Protein AF-A0A067LRY9-F1 (afdb_monomer_lite)

Secondary structure (DSSP, 8-state):
-----------PPPP-PPP--TT--SS-EEEEEEEEEEGGGTEEEEEEEEEETT-PPEEEEEEEEE--B--GGG-SSEEEEEEESSPPPTT--GGGG-SB--TT---TTBPP-TT-GGGS-TTBHHHHH--EE-BSSS-EEEEEEEESS-BS-STTTB-TT-EEEEE-TT--EEEEEEEE-GGGTSB-TTS-B--PPPSS-----SSPPPPPS--B-TTSSSSPPPHHHHHTSS---S-SS--TTTTT-EEEEEEEEEEEETTEEEEEEEEEEEESSS-------

Radius of gyration: 21.14 Å; chains: 1; bounding box: 51×42×83 Å

Sequence (285 aa):
MIFAALLALALAAPALAVPAVRGMPATGKLSAHAHVTGPKFNIDATFDIVGSYDGNPTQVTVKVNSGLTLDPNLGTGEYLYHIHTNPLDPSGNCTLAFAHLDPYNVTESITCDPNFKQYCQEGDFSGKWGKLKGTQSGAIDQFSFSDPFVRFFPQDASLLGRSIVIHSANKTRIACGNITSILDGTMSFSGQPTNKPSSFVTDFPSAAPAQPAILISPFNGTDLPSQTFLDALPYPISFPAIPLDKALNIEFFQHTHDVKVNNVQTTVTQPDAKAAYGYGPTFNW

Organism: Botryobasidium botryosum (strain FD-172 SS1) (NCBI:txid930990)

pLDDT: mean 74.97, std 22.03, range [26.95, 98.81]

Structure (mmCIF, N/CA/C/O backbone):
data_AF-A0A067LRY9-F1
#
_entry.id   AF-A0A067LRY9-F1
#
loop_
_atom_site.group_PDB
_atom_site.id
_atom_site.type_symbol
_atom_site.label_atom_id
_atom_site.label_alt_id
_atom_site.label_comp_id
_atom_site.label_asym_id
_atom_site.label_entity_id
_atom_site.label_seq_id
_atom_site.pdbx_PDB_ins_code
_atom_site.Cartn_x
_atom_site.Cartn_y
_atom_site.Cartn_z
_atom_site.occupancy
_atom_site.B_iso_or_equiv
_atom_site.auth_seq_id
_atom_site.auth_comp_id
_atom_site.auth_asym_id
_atom_site.auth_atom_id
_atom_site.pdbx_PDB_model_num
ATOM 1 N N . MET A 1 1 ? -27.688 -18.543 61.253 1.00 41.91 1 MET A N 1
ATOM 2 C CA . MET A 1 1 ? -27.883 -18.668 59.793 1.00 41.91 1 MET A CA 1
ATOM 3 C C . MET A 1 1 ? -26.657 -18.066 59.131 1.00 41.91 1 MET A C 1
ATOM 5 O O . MET A 1 1 ? -26.432 -16.876 59.282 1.00 41.91 1 MET A O 1
ATOM 9 N N . ILE A 1 2 ? -25.789 -18.908 58.571 1.00 36.78 2 ILE A N 1
ATOM 10 C CA . ILE A 1 2 ? -24.463 -18.523 58.066 1.00 36.78 2 ILE A CA 1
ATOM 11 C C . ILE A 1 2 ? -24.621 -18.114 56.597 1.00 36.78 2 ILE A C 1
ATOM 13 O O . ILE A 1 2 ? -25.096 -18.912 55.794 1.00 36.78 2 ILE A O 1
ATOM 17 N N . PHE A 1 3 ? -24.260 -16.873 56.260 1.00 38.44 3 PHE A N 1
ATOM 18 C CA . PHE A 1 3 ? -24.186 -16.393 54.879 1.00 38.44 3 PHE A CA 1
ATOM 19 C C . PHE A 1 3 ? -22.957 -17.010 54.198 1.00 38.44 3 PHE A C 1
ATOM 21 O O . PHE A 1 3 ? -21.826 -16.738 54.594 1.00 38.44 3 PHE A O 1
ATOM 28 N N . ALA A 1 4 ? -23.177 -17.847 53.184 1.00 41.38 4 ALA A N 1
ATOM 29 C CA . ALA A 1 4 ? -22.122 -18.338 52.306 1.00 41.38 4 ALA A CA 1
ATOM 30 C C . ALA A 1 4 ? -21.844 -17.287 51.221 1.00 41.38 4 ALA A C 1
ATOM 32 O O . ALA A 1 4 ? -22.709 -16.994 50.396 1.00 41.38 4 ALA A O 1
ATOM 33 N N . ALA A 1 5 ? -20.646 -16.703 51.234 1.00 42.28 5 ALA A N 1
ATOM 34 C CA . ALA A 1 5 ? -20.171 -15.834 50.167 1.00 42.28 5 ALA A CA 1
ATOM 35 C C . ALA A 1 5 ? -19.738 -16.697 48.970 1.00 42.28 5 ALA A C 1
ATOM 37 O O . ALA A 1 5 ? -18.799 -17.485 49.080 1.00 42.28 5 ALA A O 1
ATOM 38 N N . LEU A 1 6 ? -20.429 -16.563 47.833 1.00 39.69 6 LEU A N 1
ATOM 39 C CA . LEU A 1 6 ? -19.969 -17.124 46.563 1.00 39.69 6 LEU A CA 1
ATOM 40 C C . LEU A 1 6 ? -18.764 -16.316 46.071 1.00 39.69 6 LEU A C 1
ATOM 42 O O . LEU A 1 6 ? -18.897 -15.164 45.660 1.00 39.69 6 LEU A O 1
ATOM 46 N N . LEU A 1 7 ? -17.589 -16.938 46.100 1.00 39.66 7 LEU A N 1
ATOM 47 C CA . LEU A 1 7 ? -16.381 -16.424 45.471 1.00 39.66 7 LEU A CA 1
ATOM 48 C C . LEU A 1 7 ? -16.433 -16.772 43.974 1.00 39.66 7 LEU A C 1
ATOM 50 O O . LEU A 1 7 ? -16.208 -17.919 43.589 1.00 39.66 7 LEU A O 1
ATOM 54 N N . ALA A 1 8 ? -16.777 -15.799 43.130 1.00 41.50 8 ALA A N 1
ATOM 55 C CA . ALA A 1 8 ? -16.695 -15.946 41.680 1.00 41.50 8 ALA A CA 1
ATOM 56 C C . ALA A 1 8 ? -15.218 -15.971 41.256 1.00 41.50 8 ALA A C 1
ATOM 58 O O . ALA A 1 8 ? -14.522 -14.958 41.309 1.00 41.50 8 ALA A O 1
ATOM 59 N N . LEU A 1 9 ? -14.734 -17.149 40.861 1.00 39.72 9 LEU A N 1
ATOM 60 C CA . LEU A 1 9 ? -13.400 -17.330 40.302 1.00 39.72 9 LEU A CA 1
ATOM 61 C C . LEU A 1 9 ? -13.411 -16.804 38.857 1.00 39.72 9 LEU A C 1
ATOM 63 O O . LEU A 1 9 ? -13.906 -17.471 37.949 1.00 39.72 9 LEU A O 1
ATOM 67 N N . ALA A 1 10 ? -12.908 -15.588 38.644 1.00 42.06 10 ALA A N 1
ATOM 68 C CA . ALA A 1 10 ? -12.676 -15.064 37.304 1.00 42.06 10 ALA A CA 1
ATOM 69 C C . ALA A 1 10 ? -11.532 -15.861 36.657 1.00 42.06 10 ALA A C 1
ATOM 71 O O . ALA A 1 10 ? -10.366 -15.706 37.020 1.00 42.06 10 ALA A O 1
ATOM 72 N N . LEU A 1 11 ? -11.869 -16.751 35.722 1.00 39.09 11 LEU A N 1
ATOM 73 C CA . LEU A 1 11 ? -10.892 -17.408 34.859 1.00 39.09 11 LEU A CA 1
ATOM 74 C C . LEU A 1 11 ? -10.302 -16.343 33.930 1.00 39.09 11 LEU A C 1
ATOM 76 O O . LEU A 1 11 ? -10.955 -15.906 32.985 1.00 39.09 11 LEU A O 1
ATOM 80 N N . ALA A 1 12 ? -9.080 -15.902 34.222 1.00 40.25 12 ALA A N 1
ATOM 81 C CA . ALA A 1 12 ? -8.309 -15.083 33.301 1.00 40.25 12 ALA A CA 1
ATOM 82 C C . ALA A 1 12 ? -8.103 -15.883 32.007 1.00 40.25 12 ALA A C 1
ATOM 84 O O . ALA A 1 12 ? -7.479 -16.947 32.021 1.00 40.25 12 ALA A O 1
ATOM 85 N N . ALA A 1 13 ? -8.654 -15.392 30.896 1.00 42.62 13 ALA A N 1
ATOM 86 C CA . ALA A 1 13 ? -8.327 -15.924 29.582 1.00 42.62 13 ALA A CA 1
ATOM 87 C C . ALA A 1 13 ? -6.807 -15.789 29.372 1.00 42.62 13 ALA A C 1
ATOM 89 O O . ALA A 1 13 ? -6.241 -14.749 29.729 1.00 42.62 13 ALA A O 1
ATOM 90 N N . PRO A 1 14 ? -6.121 -16.811 28.832 1.00 36.19 14 PRO A N 1
ATOM 91 C CA . PRO A 1 14 ? -4.704 -16.690 28.545 1.00 36.19 14 PRO A CA 1
ATOM 92 C C . PRO A 1 14 ? -4.527 -15.561 27.530 1.00 36.19 14 PRO A C 1
ATOM 94 O O . PRO A 1 14 ? -5.118 -15.592 26.451 1.00 36.19 14 PRO A O 1
ATOM 97 N N . ALA A 1 15 ? -3.731 -14.551 27.884 1.00 42.31 15 ALA A N 1
ATOM 98 C CA . ALA A 1 15 ? -3.268 -13.569 26.919 1.00 42.31 15 ALA A CA 1
ATOM 99 C C . ALA A 1 15 ? -2.592 -14.342 25.781 1.00 42.31 15 ALA A C 1
ATOM 101 O O . ALA A 1 15 ? -1.637 -15.084 26.025 1.00 42.31 15 ALA A O 1
ATOM 102 N N . LEU A 1 16 ? -3.117 -14.224 24.559 1.00 35.19 16 LEU A N 1
ATOM 103 C CA . LEU A 1 16 ? -2.449 -14.744 23.373 1.00 35.19 16 LEU A CA 1
ATOM 104 C C . LEU A 1 16 ? -1.062 -14.101 23.343 1.00 35.19 16 LEU A C 1
ATOM 106 O O . LEU A 1 16 ? -0.937 -12.891 23.157 1.00 35.19 16 LEU A O 1
ATOM 110 N N . ALA A 1 17 ? -0.026 -14.895 23.614 1.00 35.66 17 ALA A N 1
ATOM 111 C CA . ALA A 1 17 ? 1.343 -14.428 23.526 1.00 35.66 17 ALA A CA 1
ATOM 112 C C . ALA A 1 17 ? 1.557 -13.927 22.095 1.00 35.66 17 ALA A C 1
ATOM 114 O O . ALA A 1 17 ? 1.410 -14.699 21.146 1.00 35.66 17 ALA A O 1
ATOM 115 N N . VAL A 1 18 ? 1.880 -12.638 21.941 1.00 41.41 18 VAL A N 1
ATOM 116 C CA . VAL A 1 18 ? 2.391 -12.112 20.673 1.00 41.41 18 VAL A CA 1
ATOM 117 C C . VAL A 1 18 ? 3.549 -13.034 20.285 1.00 41.41 18 VAL A C 1
ATOM 119 O O . VAL A 1 18 ? 4.466 -13.192 21.101 1.00 41.41 18 VAL A O 1
ATOM 122 N N . PRO A 1 19 ? 3.507 -13.704 19.117 1.00 39.16 19 PRO A N 1
ATOM 123 C CA . PRO A 1 19 ? 4.599 -14.564 18.694 1.00 39.16 19 PRO A CA 1
ATOM 124 C C . PRO A 1 19 ? 5.887 -13.761 18.807 1.00 39.16 19 PRO A C 1
ATOM 126 O O . PRO A 1 19 ? 5.929 -12.613 18.362 1.00 39.16 19 PRO A O 1
ATOM 129 N N . ALA A 1 20 ? 6.909 -14.326 19.447 1.00 40.34 20 ALA A N 1
ATOM 130 C CA . ALA A 1 20 ? 8.197 -13.667 19.583 1.00 40.34 20 ALA A CA 1
ATOM 131 C C . ALA A 1 20 ? 8.789 -13.455 18.181 1.00 40.34 20 ALA A C 1
ATOM 133 O O . ALA A 1 20 ? 9.489 -14.314 17.646 1.00 40.34 20 ALA A O 1
ATOM 134 N N . VAL A 1 21 ? 8.473 -12.315 17.566 1.00 48.75 21 VAL A N 1
ATOM 135 C CA . VAL A 1 21 ? 9.090 -11.860 16.329 1.00 48.75 21 VAL A CA 1
ATOM 136 C C . VAL A 1 21 ? 10.563 -11.667 16.648 1.00 48.75 21 VAL A C 1
ATOM 138 O O . VAL A 1 21 ? 10.958 -10.829 17.465 1.00 48.75 21 VAL A O 1
ATOM 141 N N . ARG A 1 22 ? 11.387 -12.528 16.061 1.00 46.19 22 ARG A N 1
ATOM 142 C CA . ARG A 1 22 ? 12.824 -12.570 16.301 1.00 46.19 22 ARG A CA 1
ATOM 143 C C . ARG A 1 22 ? 13.421 -11.214 15.916 1.00 46.19 22 ARG A C 1
ATOM 145 O O . ARG A 1 22 ? 13.436 -10.865 14.744 1.00 46.19 22 ARG A O 1
ATOM 152 N N . GLY A 1 23 ? 13.926 -10.468 16.898 1.00 46.25 23 GLY A N 1
ATOM 153 C CA . GLY A 1 23 ? 14.604 -9.191 16.658 1.00 46.25 23 GLY A CA 1
ATOM 154 C C . GLY A 1 23 ? 13.720 -7.942 16.689 1.00 46.25 23 GLY A C 1
ATOM 155 O O . GLY A 1 23 ? 14.148 -6.931 16.140 1.00 46.25 23 GLY A O 1
ATOM 156 N N . MET A 1 24 ? 12.542 -7.966 17.333 1.00 48.72 24 MET A N 1
ATOM 157 C CA . MET A 1 24 ? 11.850 -6.710 17.662 1.00 48.72 24 MET A CA 1
ATOM 158 C C . MET A 1 24 ? 12.784 -5.807 18.485 1.00 48.72 24 MET A C 1
ATOM 160 O O . MET A 1 24 ? 13.218 -6.218 19.567 1.00 48.72 24 MET A O 1
ATOM 164 N N . PRO A 1 25 ? 13.118 -4.595 18.019 1.00 51.25 25 PRO A N 1
ATOM 165 C CA . PRO A 1 25 ? 13.801 -3.641 18.873 1.00 51.25 25 PRO A CA 1
ATOM 166 C C . PRO A 1 25 ? 12.858 -3.257 20.025 1.00 51.25 25 PRO A C 1
ATOM 168 O O . PRO A 1 25 ? 11.686 -2.961 19.806 1.00 51.25 25 PRO A O 1
ATOM 171 N N . ALA A 1 26 ? 13.364 -3.288 21.264 1.00 46.59 26 ALA A N 1
ATOM 172 C CA . ALA A 1 26 ? 12.586 -3.018 22.484 1.00 46.59 26 ALA A CA 1
ATOM 173 C C . ALA A 1 26 ? 11.945 -1.614 22.503 1.00 46.59 26 ALA A C 1
ATOM 175 O O . ALA A 1 26 ? 10.990 -1.365 23.232 1.00 46.59 26 ALA A O 1
ATOM 176 N N . THR A 1 27 ? 12.480 -0.715 21.681 1.00 52.12 27 THR A N 1
ATOM 177 C CA . THR A 1 27 ? 11.966 0.599 21.308 1.00 52.12 27 THR A CA 1
ATOM 178 C C . THR A 1 27 ? 12.407 0.846 19.865 1.00 52.12 27 THR A C 1
ATOM 180 O O . THR A 1 27 ? 13.541 0.522 19.506 1.00 52.12 27 THR A O 1
ATOM 183 N N . GLY A 1 28 ? 11.549 1.379 18.992 1.00 61.34 28 GLY A N 1
ATOM 184 C CA . GLY A 1 28 ? 11.977 1.632 17.615 1.00 61.34 28 GLY A CA 1
ATOM 185 C C . GLY A 1 28 ? 10.871 1.876 16.602 1.00 61.34 28 GLY A C 1
ATOM 186 O O . GLY A 1 28 ? 9.689 1.935 16.924 1.00 61.34 28 GLY A O 1
ATOM 187 N N . LYS A 1 29 ? 11.296 2.033 15.351 1.00 77.69 29 LYS A N 1
ATOM 188 C CA . LYS A 1 29 ? 10.422 2.087 14.181 1.00 77.69 29 LYS A CA 1
ATOM 189 C C . LYS A 1 29 ? 10.253 0.677 13.620 1.00 77.69 29 LYS A C 1
ATOM 191 O O . LYS A 1 29 ? 11.222 -0.078 13.549 1.00 77.69 29 LYS A O 1
ATOM 196 N N . LEU A 1 30 ? 9.033 0.340 13.229 1.00 88.06 30 LEU A N 1
ATOM 197 C CA . LEU A 1 30 ? 8.731 -0.835 12.417 1.00 88.06 30 LEU A CA 1
ATOM 198 C C . LEU A 1 30 ? 8.982 -0.453 10.962 1.00 88.06 30 LEU A C 1
ATOM 200 O O . LEU A 1 30 ? 8.542 0.615 10.551 1.00 88.06 30 LEU A O 1
ATOM 204 N N . SER A 1 31 ? 9.659 -1.297 10.188 1.00 92.94 31 SER A N 1
ATOM 205 C CA . SER A 1 31 ? 9.982 -0.975 8.795 1.00 92.94 31 SER A CA 1
ATOM 206 C C . SER A 1 31 ? 9.609 -2.113 7.863 1.00 92.94 31 SER A C 1
ATOM 208 O O . SER A 1 31 ? 9.918 -3.277 8.133 1.00 92.94 31 SER A O 1
ATOM 210 N N . ALA A 1 32 ? 8.988 -1.766 6.745 1.00 96.94 32 ALA A N 1
ATOM 211 C CA . ALA A 1 32 ? 8.771 -2.641 5.610 1.00 96.94 32 ALA A CA 1
ATOM 212 C C . ALA A 1 32 ? 9.033 -1.879 4.308 1.00 96.94 32 ALA A C 1
ATOM 214 O O . ALA A 1 32 ? 8.912 -0.655 4.256 1.00 96.94 32 ALA A O 1
ATOM 215 N N . HIS A 1 33 ? 9.395 -2.613 3.264 1.00 97.94 33 HIS A N 1
ATOM 216 C CA . HIS A 1 33 ? 9.697 -2.065 1.950 1.00 97.94 33 HIS A CA 1
ATOM 217 C C . HIS A 1 33 ? 9.035 -2.905 0.864 1.00 97.94 33 HIS A C 1
ATOM 219 O O . HIS A 1 33 ? 9.073 -4.135 0.934 1.00 97.94 33 HIS A O 1
ATOM 225 N N . ALA A 1 34 ? 8.497 -2.261 -0.166 1.00 98.31 34 ALA A N 1
ATOM 226 C CA . ALA A 1 34 ? 8.084 -2.936 -1.388 1.00 98.31 34 ALA A CA 1
ATOM 227 C C . ALA A 1 34 ? 8.729 -2.283 -2.610 1.00 98.31 34 ALA A C 1
ATOM 229 O O . ALA A 1 34 ? 8.600 -1.076 -2.827 1.00 98.31 34 ALA A O 1
ATOM 230 N N . HIS A 1 35 ? 9.361 -3.112 -3.438 1.00 97.88 35 HIS A N 1
ATOM 231 C CA . HIS A 1 35 ? 9.798 -2.745 -4.780 1.00 97.88 35 HIS A CA 1
ATOM 232 C C . HIS A 1 35 ? 8.778 -3.286 -5.780 1.00 97.88 35 HIS A C 1
ATOM 234 O O . HIS A 1 35 ? 8.630 -4.495 -5.948 1.00 97.88 35 HIS A O 1
ATOM 240 N N . VAL A 1 36 ? 8.011 -2.379 -6.376 1.00 98.44 36 VAL A N 1
ATOM 241 C CA . VAL A 1 36 ? 6.868 -2.674 -7.238 1.00 98.44 36 VAL A CA 1
ATOM 242 C C . VAL A 1 36 ? 7.290 -2.494 -8.686 1.00 98.44 36 VAL A C 1
ATOM 244 O O . VAL A 1 36 ? 7.634 -1.389 -9.104 1.00 98.44 36 VAL A O 1
ATOM 247 N N . THR A 1 37 ? 7.236 -3.580 -9.458 1.00 97.94 37 THR A N 1
ATOM 248 C CA . THR A 1 37 ? 7.699 -3.585 -10.850 1.00 97.94 37 THR A CA 1
ATOM 249 C C . THR A 1 37 ? 6.625 -4.082 -11.810 1.00 97.94 37 THR A C 1
ATOM 251 O O . THR A 1 37 ? 5.768 -4.897 -11.463 1.00 97.94 37 THR A O 1
ATOM 254 N N . GLY A 1 38 ? 6.643 -3.549 -13.031 1.00 95.94 38 GLY A N 1
ATOM 255 C CA . GLY A 1 38 ? 5.706 -3.895 -14.099 1.00 95.94 38 GLY A CA 1
ATOM 256 C C . GLY A 1 38 ? 6.415 -3.908 -15.451 1.00 95.94 38 GLY A C 1
ATOM 257 O O . GLY A 1 38 ? 6.463 -2.868 -16.113 1.00 95.94 38 GLY A O 1
ATOM 258 N N . PRO A 1 39 ? 6.961 -5.054 -15.902 1.00 93.19 39 PRO A N 1
ATOM 259 C CA . PRO A 1 39 ? 7.871 -5.103 -17.050 1.00 93.19 39 PRO A CA 1
ATOM 260 C C . PRO A 1 39 ? 7.212 -4.669 -18.362 1.00 93.19 39 PRO A C 1
ATOM 262 O O . PRO A 1 39 ? 7.859 -4.046 -19.198 1.00 93.19 39 PRO A O 1
ATOM 265 N N . LYS A 1 40 ? 5.909 -4.932 -18.530 1.00 91.25 40 LYS A N 1
ATOM 266 C CA . LYS A 1 40 ? 5.153 -4.568 -19.739 1.00 91.25 40 LYS A CA 1
ATOM 267 C C . LYS A 1 40 ? 5.185 -3.064 -20.036 1.00 91.25 40 LYS A C 1
ATOM 269 O O . LYS A 1 40 ? 5.167 -2.680 -21.200 1.00 91.25 40 LYS A O 1
ATOM 274 N N . PHE A 1 41 ? 5.222 -2.237 -18.995 1.00 91.38 41 PHE A N 1
ATOM 275 C CA . PHE A 1 41 ? 5.161 -0.777 -19.100 1.00 91.38 41 PHE A CA 1
ATOM 276 C C . PHE A 1 41 ? 6.379 -0.094 -18.470 1.00 91.38 41 PHE A C 1
ATOM 278 O O . PHE A 1 41 ? 6.364 1.114 -18.255 1.00 91.38 41 PHE A O 1
ATOM 285 N N . ASN A 1 42 ? 7.428 -0.868 -18.166 1.00 94.88 42 ASN A N 1
ATOM 286 C CA . ASN A 1 42 ? 8.623 -0.402 -17.465 1.00 94.88 42 ASN A CA 1
ATOM 287 C C . ASN A 1 42 ? 8.290 0.382 -16.178 1.00 94.88 42 ASN A C 1
ATOM 289 O O . ASN A 1 42 ? 8.861 1.443 -15.908 1.00 94.88 42 ASN A O 1
ATOM 293 N N . ILE A 1 43 ? 7.308 -0.115 -15.419 1.00 96.31 43 ILE A N 1
ATOM 294 C CA . ILE A 1 43 ? 6.917 0.481 -14.141 1.00 96.31 43 ILE A CA 1
ATOM 295 C C . ILE A 1 43 ? 7.944 0.085 -13.094 1.00 96.31 43 ILE A C 1
ATOM 297 O O . ILE A 1 43 ? 8.230 -1.102 -12.934 1.00 96.31 43 ILE A O 1
ATOM 301 N N . ASP A 1 44 ? 8.453 1.089 -12.391 1.00 98.25 44 ASP A N 1
ATOM 302 C CA . ASP A 1 44 ? 9.401 0.949 -11.294 1.00 98.25 44 ASP A CA 1
ATOM 303 C C . ASP A 1 44 ? 9.003 1.915 -10.176 1.00 98.25 44 ASP A C 1
ATOM 305 O O . ASP A 1 44 ? 9.023 3.137 -10.356 1.00 98.25 44 ASP A O 1
ATOM 309 N N . ALA A 1 45 ? 8.584 1.369 -9.038 1.00 98.56 45 ALA A N 1
ATOM 310 C CA . ALA A 1 45 ? 8.124 2.142 -7.894 1.00 98.56 45 ALA A CA 1
ATOM 311 C C . ALA A 1 45 ? 8.601 1.530 -6.577 1.00 98.56 45 ALA A C 1
ATOM 313 O O . ALA A 1 45 ? 8.756 0.316 -6.450 1.00 98.56 45 ALA A O 1
ATOM 314 N N . THR A 1 46 ? 8.804 2.376 -5.575 1.00 98.56 46 THR A N 1
ATOM 315 C CA . THR A 1 46 ? 9.204 1.966 -4.229 1.00 98.56 46 THR A CA 1
ATOM 316 C C . THR A 1 46 ? 8.228 2.501 -3.198 1.00 98.56 46 THR A C 1
ATOM 318 O O . THR A 1 46 ? 7.793 3.653 -3.276 1.00 98.56 46 THR A O 1
ATOM 321 N N . PHE A 1 47 ? 7.925 1.658 -2.218 1.00 98.69 47 PHE A N 1
ATOM 322 C CA . PHE A 1 47 ? 7.111 1.989 -1.060 1.00 98.69 47 PHE A CA 1
ATOM 323 C C . PHE A 1 47 ? 7.922 1.704 0.197 1.00 98.69 47 PHE A C 1
ATOM 325 O O . PHE A 1 47 ? 8.233 0.548 0.480 1.00 98.69 47 PHE A O 1
ATOM 332 N N . ASP A 1 48 ? 8.237 2.750 0.952 1.00 98.25 48 ASP A N 1
ATOM 333 C CA . ASP A 1 48 ? 8.842 2.643 2.275 1.00 98.25 48 ASP A CA 1
ATOM 334 C C . ASP A 1 48 ? 7.763 2.873 3.328 1.00 98.25 48 ASP A C 1
ATOM 336 O O . ASP A 1 48 ? 7.108 3.918 3.354 1.00 98.25 48 ASP A O 1
ATOM 340 N N . ILE A 1 49 ? 7.557 1.876 4.185 1.00 97.94 49 ILE A N 1
ATOM 341 C CA . ILE A 1 49 ? 6.477 1.850 5.165 1.00 97.94 49 ILE A CA 1
ATOM 342 C C . ILE A 1 49 ? 7.092 1.797 6.555 1.00 97.94 49 ILE A C 1
ATOM 344 O O . ILE A 1 49 ? 7.798 0.849 6.904 1.00 97.94 49 ILE A O 1
ATOM 348 N N . VAL A 1 50 ? 6.814 2.823 7.352 1.00 94.31 50 VAL A N 1
ATOM 349 C CA . VAL A 1 50 ? 7.384 3.005 8.681 1.00 94.31 50 VAL A CA 1
ATOM 350 C C . VAL A 1 50 ? 6.262 3.114 9.701 1.00 94.31 50 VAL A C 1
ATOM 352 O O . VAL A 1 50 ? 5.559 4.119 9.759 1.00 94.31 50 VAL A O 1
ATOM 355 N N . GLY A 1 51 ? 6.108 2.076 10.513 1.00 88.62 51 GLY A N 1
ATOM 356 C CA . GLY A 1 51 ? 5.209 2.070 11.662 1.00 88.62 51 GLY A CA 1
ATOM 357 C C . GLY A 1 51 ? 5.943 2.399 12.959 1.00 88.62 51 GLY A C 1
ATOM 358 O O . GLY A 1 51 ? 7.174 2.519 13.006 1.00 88.62 51 GLY A O 1
ATOM 359 N N . SER A 1 52 ? 5.192 2.484 14.046 1.00 78.81 52 SER A N 1
ATOM 360 C CA . SER A 1 52 ? 5.734 2.663 15.388 1.00 78.81 52 SER A CA 1
ATOM 361 C C . SER A 1 52 ? 5.008 1.778 16.400 1.00 78.81 52 SER A C 1
ATOM 363 O O . SER A 1 52 ? 3.893 1.314 16.171 1.00 78.81 52 SER A O 1
ATOM 365 N N . TYR A 1 53 ? 5.659 1.529 17.537 1.00 70.62 53 TYR A N 1
ATOM 366 C CA . TYR A 1 53 ? 5.057 0.785 18.650 1.00 70.62 53 TYR A CA 1
ATOM 367 C C . TYR A 1 53 ? 4.154 1.654 19.536 1.00 70.62 53 TYR A C 1
ATOM 369 O O . TYR A 1 53 ? 3.401 1.125 20.346 1.00 70.62 53 TYR A O 1
ATOM 377 N N . ASP A 1 54 ? 4.234 2.978 19.391 1.00 67.69 54 ASP A N 1
ATOM 378 C CA . ASP A 1 54 ? 3.508 3.966 20.195 1.00 67.69 54 ASP A CA 1
ATOM 379 C C . ASP A 1 54 ? 2.170 4.397 19.563 1.00 67.69 54 ASP A C 1
ATOM 381 O O . ASP A 1 54 ? 1.582 5.396 19.975 1.00 67.69 54 ASP A O 1
ATOM 385 N N . GLY A 1 55 ? 1.673 3.637 18.582 1.00 63.22 55 GLY A N 1
ATOM 386 C CA . GLY A 1 55 ? 0.412 3.913 17.894 1.00 63.22 55 GLY A CA 1
ATOM 387 C C . GLY A 1 55 ? 0.384 5.244 17.154 1.00 63.22 55 GLY A C 1
ATOM 388 O O . GLY A 1 55 ? -0.683 5.770 16.869 1.00 63.22 55 GLY A O 1
ATOM 389 N N . ASN A 1 56 ? 1.536 5.806 16.798 1.00 79.06 56 ASN A N 1
ATOM 390 C CA . ASN A 1 56 ? 1.519 6.794 15.735 1.00 79.06 56 ASN A CA 1
ATOM 391 C C . ASN A 1 56 ? 1.082 6.118 14.423 1.00 79.06 56 ASN A C 1
ATOM 393 O O . ASN A 1 56 ? 1.391 4.941 14.202 1.00 79.06 56 ASN A O 1
ATOM 397 N N . PRO A 1 57 ? 0.365 6.841 13.545 1.00 85.00 57 PRO A N 1
ATOM 398 C CA . PRO A 1 57 ? -0.032 6.297 12.256 1.00 85.00 57 PRO A CA 1
ATOM 399 C C . PRO A 1 57 ? 1.174 5.810 11.445 1.00 85.00 57 PRO A C 1
ATOM 401 O O . PRO A 1 57 ? 2.281 6.350 11.541 1.00 85.00 57 PRO A O 1
ATOM 404 N N . THR A 1 58 ? 0.944 4.808 10.605 1.00 90.25 58 THR A N 1
ATOM 405 C CA . THR A 1 58 ? 1.975 4.258 9.731 1.00 90.25 58 THR A CA 1
ATOM 406 C C . THR A 1 58 ? 2.304 5.264 8.633 1.00 90.25 58 THR A C 1
ATOM 408 O O . THR A 1 58 ? 1.465 5.617 7.805 1.00 90.25 58 THR A O 1
ATOM 411 N N . GLN A 1 59 ? 3.552 5.715 8.586 1.00 95.38 59 GLN A N 1
ATOM 412 C CA . GLN A 1 59 ? 4.036 6.579 7.521 1.00 95.38 59 GLN A CA 1
ATOM 413 C C . GLN A 1 59 ? 4.320 5.740 6.275 1.00 95.38 59 GLN A C 1
ATOM 415 O O . GLN A 1 59 ? 5.185 4.867 6.292 1.00 95.38 59 GLN A O 1
ATOM 420 N N . VAL A 1 60 ? 3.648 6.050 5.171 1.00 97.69 60 VAL A N 1
ATOM 421 C CA . VAL A 1 60 ? 3.939 5.482 3.851 1.00 97.69 60 VAL A CA 1
ATOM 422 C C . VAL A 1 60 ? 4.636 6.543 3.012 1.00 97.69 60 VAL A C 1
ATOM 424 O O . VAL A 1 60 ? 4.167 7.677 2.940 1.00 97.69 60 VAL A O 1
ATOM 427 N N . THR A 1 61 ? 5.759 6.187 2.397 1.00 98.56 61 THR A N 1
ATOM 428 C CA . THR A 1 61 ? 6.495 7.018 1.441 1.00 98.56 61 THR A CA 1
ATOM 429 C C . THR A 1 61 ? 6.535 6.306 0.104 1.00 98.56 61 THR A C 1
ATOM 431 O O . THR A 1 61 ? 6.925 5.144 0.032 1.00 98.56 61 THR A O 1
ATOM 434 N N . VAL A 1 62 ? 6.119 7.000 -0.948 1.00 98.56 62 VAL A N 1
ATOM 435 C CA . VAL A 1 62 ? 5.990 6.454 -2.297 1.00 98.56 62 VAL A CA 1
ATOM 436 C C . VAL A 1 62 ? 6.898 7.231 -3.231 1.00 98.56 62 VAL A C 1
ATOM 438 O O . VAL A 1 62 ? 6.948 8.459 -3.174 1.00 98.56 62 VAL A O 1
ATOM 441 N N . LYS A 1 63 ? 7.586 6.519 -4.118 1.00 98.25 63 LYS A N 1
ATOM 442 C CA . LYS A 1 63 ? 8.337 7.098 -5.232 1.00 98.25 63 LYS A CA 1
ATOM 443 C C . LYS A 1 63 ? 8.117 6.252 -6.476 1.00 98.25 63 LYS A C 1
ATOM 445 O O . LYS A 1 63 ? 8.169 5.027 -6.402 1.00 98.25 63 LYS A O 1
ATOM 450 N N . VAL A 1 64 ? 7.905 6.898 -7.618 1.00 98.31 64 VAL A N 1
ATOM 451 C CA . VAL A 1 64 ? 7.785 6.215 -8.911 1.00 98.31 64 VAL A CA 1
ATOM 452 C C . VAL A 1 64 ? 8.908 6.702 -9.805 1.00 98.31 64 VAL A C 1
ATOM 454 O O . VAL A 1 64 ? 8.955 7.875 -10.169 1.00 98.31 64 VAL A O 1
ATOM 457 N N . ASN A 1 65 ? 9.828 5.811 -10.152 1.00 98.12 65 ASN A N 1
ATOM 458 C CA . ASN A 1 65 ? 10.975 6.156 -10.981 1.00 98.12 65 ASN A CA 1
ATOM 459 C C . ASN A 1 65 ? 10.616 6.148 -12.475 1.00 98.12 65 ASN A C 1
ATOM 461 O O . ASN A 1 65 ? 11.177 6.942 -13.230 1.00 98.12 65 ASN A O 1
ATOM 465 N N . SER A 1 66 ? 9.687 5.287 -12.912 1.00 97.25 66 SER A N 1
ATOM 466 C CA . SER A 1 66 ? 9.253 5.225 -14.315 1.00 97.25 66 SER A CA 1
ATOM 467 C C . SER A 1 66 ? 7.919 4.499 -14.527 1.00 97.25 66 SER A C 1
ATOM 469 O O . SER A 1 66 ? 7.415 3.796 -13.651 1.00 97.25 66 SER A O 1
ATOM 471 N N . GLY A 1 67 ? 7.381 4.637 -15.745 1.00 94.38 67 GLY A N 1
ATOM 472 C CA . GLY A 1 67 ? 6.327 3.787 -16.312 1.00 94.38 67 GLY A CA 1
ATOM 473 C C . GLY A 1 67 ? 4.883 4.255 -16.106 1.00 94.38 67 GLY A C 1
ATOM 474 O O . GLY A 1 67 ? 4.010 3.842 -16.867 1.00 94.38 67 GLY A O 1
ATOM 475 N N . LEU A 1 68 ? 4.607 5.158 -15.158 1.00 95.00 68 LEU A N 1
ATOM 476 C CA . LEU A 1 68 ? 3.253 5.691 -14.937 1.00 95.00 68 LEU A CA 1
ATOM 477 C C . LEU A 1 68 ? 2.996 6.927 -15.799 1.00 95.00 68 LEU A C 1
ATOM 479 O O . LEU A 1 68 ? 3.085 8.067 -15.343 1.00 95.00 68 LEU A O 1
ATOM 483 N N . THR A 1 69 ? 2.723 6.695 -17.081 1.00 92.88 69 THR A N 1
ATOM 484 C CA . THR A 1 69 ? 2.615 7.764 -18.083 1.00 92.88 69 THR A CA 1
ATOM 485 C C . THR A 1 69 ? 1.197 8.333 -18.218 1.00 92.88 69 THR A C 1
ATOM 487 O O . THR A 1 69 ? 0.264 7.896 -17.544 1.00 92.88 69 THR A O 1
ATOM 490 N N . LEU A 1 70 ? 1.018 9.304 -19.115 1.00 89.94 70 LEU A N 1
ATOM 491 C CA . LEU A 1 70 ? -0.294 9.780 -19.572 1.00 89.94 70 LEU A CA 1
ATOM 492 C C . LEU A 1 70 ? -0.844 8.968 -20.766 1.00 89.94 70 LEU A C 1
ATOM 494 O O . LEU A 1 70 ? -1.729 9.454 -21.468 1.00 89.94 70 LEU A O 1
ATOM 498 N N . ASP A 1 71 ? -0.304 7.770 -21.039 1.00 81.25 71 ASP A N 1
ATOM 499 C CA . ASP A 1 71 ? -0.755 6.918 -22.146 1.00 81.25 71 ASP A CA 1
ATOM 500 C C . ASP A 1 71 ? -2.246 6.559 -21.983 1.00 81.25 71 ASP A C 1
ATOM 502 O O . ASP A 1 71 ? -2.610 5.884 -21.015 1.00 81.25 71 ASP A O 1
ATOM 506 N N . PRO A 1 72 ? -3.115 6.932 -22.939 1.00 74.75 72 PRO A N 1
ATOM 507 C CA . PRO A 1 72 ? -4.532 6.581 -22.902 1.00 74.75 72 PRO A CA 1
ATOM 508 C C . PRO A 1 72 ? -4.794 5.069 -22.828 1.00 74.75 72 PRO A C 1
ATOM 510 O O . PRO A 1 72 ? -5.822 4.654 -22.293 1.00 74.75 72 PRO A O 1
ATOM 513 N N . ASN A 1 73 ? -3.871 4.233 -23.321 1.00 71.69 73 ASN A N 1
ATOM 514 C CA . ASN A 1 73 ? -3.967 2.772 -23.237 1.00 71.69 73 ASN A CA 1
ATOM 515 C C . ASN A 1 73 ? -3.764 2.242 -21.806 1.00 71.69 73 ASN A C 1
ATOM 517 O O . ASN A 1 73 ? -4.186 1.127 -21.494 1.00 71.69 73 ASN A O 1
ATOM 521 N N . LEU A 1 74 ? -3.136 3.038 -20.938 1.00 70.38 74 LEU A N 1
ATOM 522 C CA . LEU A 1 74 ? -2.991 2.789 -19.504 1.00 70.38 74 LEU A CA 1
ATOM 523 C C . LEU A 1 74 ? -4.124 3.416 -18.673 1.00 70.38 74 LEU A C 1
ATOM 525 O O . LEU A 1 74 ? -4.230 3.159 -17.472 1.00 70.38 74 LEU A O 1
ATOM 529 N N . GLY A 1 75 ? -5.009 4.190 -19.305 1.00 64.69 75 GLY A N 1
ATOM 530 C CA . GLY A 1 75 ? -6.133 4.878 -18.678 1.00 64.69 75 GLY A CA 1
ATOM 531 C C . GLY A 1 75 ? -5.977 6.398 -18.680 1.00 64.69 75 GLY A C 1
ATOM 532 O O . GLY A 1 75 ? -5.138 6.963 -19.371 1.00 64.69 75 GLY A O 1
ATOM 533 N N . THR A 1 76 ? -6.805 7.083 -17.890 1.00 72.56 76 THR A N 1
ATOM 534 C CA . THR A 1 76 ? -6.905 8.554 -17.820 1.00 72.56 76 THR A CA 1
ATOM 535 C C . THR A 1 76 ? -5.713 9.233 -17.123 1.00 72.56 76 THR A C 1
ATOM 537 O O . THR A 1 76 ? -5.883 10.279 -16.504 1.00 72.56 76 THR A O 1
ATOM 540 N N . GLY A 1 77 ? -4.519 8.628 -17.155 1.00 84.62 77 GLY A N 1
ATOM 541 C CA . GLY A 1 77 ? -3.345 9.103 -16.417 1.00 84.62 77 GLY A CA 1
ATOM 542 C C . GLY A 1 77 ? -3.491 9.004 -14.895 1.00 84.62 77 GLY A C 1
ATOM 543 O O . GLY A 1 77 ? -2.777 9.684 -14.167 1.00 84.62 77 GLY A O 1
ATOM 544 N N . GLU A 1 78 ? -4.418 8.187 -14.393 1.00 91.88 78 GLU A N 1
ATOM 545 C CA . GLU A 1 78 ? -4.589 7.929 -12.964 1.00 91.88 78 GLU A CA 1
ATOM 546 C C . GLU A 1 78 ? -4.451 6.439 -12.677 1.00 91.88 78 GLU A C 1
ATOM 548 O O . GLU A 1 78 ? -5.090 5.611 -13.333 1.00 91.88 78 GLU A O 1
ATOM 553 N N . TYR A 1 79 ? -3.660 6.116 -11.659 1.00 95.62 79 TYR A N 1
ATOM 554 C CA . TYR A 1 79 ? -3.344 4.745 -11.290 1.00 95.62 79 TYR A CA 1
ATOM 555 C C . TYR A 1 79 ? -3.748 4.470 -9.850 1.00 95.62 79 TYR A C 1
A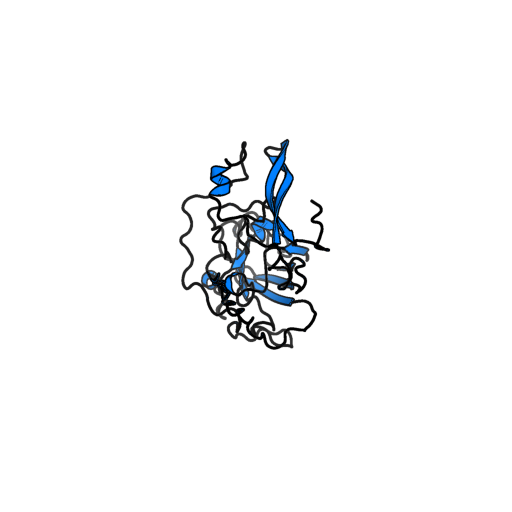TOM 557 O O . TYR A 1 79 ? -3.459 5.257 -8.943 1.00 95.62 79 TYR A O 1
ATOM 565 N N . LEU A 1 80 ? -4.430 3.345 -9.656 1.00 96.75 80 LEU A N 1
ATOM 566 C CA . LEU A 1 80 ? -4.792 2.864 -8.331 1.00 96.75 80 LEU A CA 1
ATOM 567 C C . LEU A 1 80 ? -3.625 2.067 -7.755 1.00 96.75 80 LEU A C 1
ATOM 569 O O . LEU A 1 80 ? -2.818 1.515 -8.496 1.00 96.75 80 LEU A O 1
ATOM 573 N N . TYR A 1 81 ? -3.538 1.986 -6.444 1.00 98.38 81 TYR A N 1
ATOM 574 C CA . TYR A 1 81 ? -2.518 1.252 -5.726 1.00 98.38 81 TYR A CA 1
ATOM 575 C C . TYR A 1 81 ? -3.060 0.839 -4.367 1.00 98.38 81 TYR A C 1
ATOM 577 O O . TYR A 1 81 ? -3.634 1.659 -3.644 1.00 98.38 81 TYR A O 1
ATOM 585 N N . HIS A 1 82 ? -2.884 -0.438 -4.046 1.00 98.31 82 HIS A N 1
ATOM 586 C CA . HIS A 1 82 ? -3.453 -1.047 -2.851 1.00 98.31 82 HIS A CA 1
ATOM 587 C C . HIS A 1 82 ? -2.484 -2.061 -2.248 1.00 98.31 82 HIS A C 1
ATOM 589 O O . HIS A 1 82 ? -1.670 -2.652 -2.963 1.00 98.31 82 HIS A O 1
ATOM 595 N N . ILE A 1 83 ? -2.616 -2.307 -0.945 1.00 98.56 83 ILE A N 1
ATOM 596 C CA . ILE A 1 83 ? -2.097 -3.532 -0.330 1.00 98.56 83 ILE A CA 1
ATOM 597 C C . ILE A 1 83 ? -3.068 -4.666 -0.656 1.00 98.56 83 ILE A C 1
ATOM 599 O O . ILE A 1 83 ? -4.280 -4.533 -0.483 1.00 98.56 83 ILE A O 1
ATOM 603 N N . HIS A 1 84 ? -2.528 -5.787 -1.108 1.00 97.94 84 HIS A N 1
ATOM 604 C CA . HIS A 1 84 ? -3.256 -6.996 -1.458 1.00 97.94 84 HIS A CA 1
ATOM 605 C C . HIS A 1 84 ? -3.019 -8.119 -0.451 1.00 97.94 84 HIS A C 1
ATOM 607 O O . HIS A 1 84 ? -2.035 -8.115 0.279 1.00 97.94 84 HIS A O 1
ATOM 613 N N . THR A 1 85 ? -3.919 -9.098 -0.394 1.00 95.69 85 THR A N 1
ATOM 614 C CA . THR A 1 85 ? -3.920 -10.112 0.664 1.00 95.69 85 THR A CA 1
ATOM 615 C C . THR A 1 85 ? -2.739 -11.069 0.598 1.00 95.69 85 THR A C 1
ATOM 617 O O . THR A 1 85 ? -2.292 -11.517 1.650 1.00 95.69 85 THR A O 1
ATOM 620 N N . ASN A 1 86 ? -2.237 -11.395 -0.593 1.00 96.50 86 ASN A N 1
ATOM 621 C CA . ASN A 1 86 ? -1.279 -12.486 -0.769 1.00 96.50 86 ASN A CA 1
ATOM 622 C C . ASN A 1 86 ? 0.097 -11.994 -1.236 1.00 96.50 86 ASN A C 1
ATOM 624 O O . ASN A 1 86 ? 0.186 -10.992 -1.956 1.00 96.50 86 ASN A O 1
ATOM 628 N N . PRO A 1 87 ? 1.173 -12.718 -0.880 1.00 96.75 87 PRO A N 1
ATOM 629 C CA . PRO A 1 87 ? 2.471 -12.527 -1.494 1.00 96.75 87 PRO A CA 1
ATOM 630 C C . PRO A 1 87 ? 2.461 -13.049 -2.935 1.00 96.75 87 PRO A C 1
ATOM 632 O O . PRO A 1 87 ? 1.671 -13.906 -3.329 1.00 96.75 87 PRO A O 1
ATOM 635 N N . LEU A 1 88 ? 3.393 -12.531 -3.713 1.00 95.69 88 LEU A N 1
ATOM 636 C CA . LEU A 1 88 ? 3.703 -12.918 -5.076 1.00 95.69 88 LEU A CA 1
ATOM 637 C C . LEU A 1 88 ? 4.800 -13.977 -5.073 1.00 95.69 88 LEU A C 1
ATOM 639 O O . LEU A 1 88 ? 5.693 -13.970 -4.219 1.00 95.69 88 LEU A O 1
ATOM 643 N N . ASP A 1 89 ? 4.773 -14.833 -6.084 1.00 90.81 89 ASP A N 1
ATOM 644 C CA . ASP A 1 89 ? 5.902 -15.690 -6.411 1.00 90.81 89 ASP A CA 1
ATOM 645 C C . ASP A 1 89 ? 6.919 -14.941 -7.311 1.00 90.81 89 ASP A C 1
ATOM 647 O O . ASP A 1 89 ? 6.657 -13.827 -7.785 1.00 90.81 89 ASP A O 1
ATOM 651 N N . PRO A 1 90 ? 8.092 -15.535 -7.590 1.00 87.19 90 PRO A N 1
ATOM 652 C CA . PRO A 1 90 ? 9.090 -14.928 -8.470 1.00 87.19 90 PRO A CA 1
ATOM 653 C C . PRO A 1 90 ? 8.663 -14.767 -9.939 1.00 87.19 90 PRO A C 1
ATOM 655 O O . PRO A 1 90 ? 9.440 -14.226 -10.723 1.00 87.19 90 PRO A O 1
ATOM 658 N N . SER A 1 91 ? 7.475 -15.234 -10.351 1.00 87.44 91 SER A N 1
ATOM 659 C CA . SER A 1 91 ? 7.016 -15.101 -11.742 1.00 87.44 91 SER A CA 1
ATOM 660 C C . SER A 1 91 ? 6.622 -13.667 -12.107 1.00 87.44 91 SER A C 1
ATOM 662 O O . SER A 1 91 ? 6.475 -13.355 -13.288 1.00 87.44 91 SER A O 1
ATOM 664 N N . GLY A 1 92 ? 6.424 -12.796 -11.108 1.00 84.75 92 GLY A N 1
ATOM 665 C CA . GLY A 1 92 ? 5.911 -11.440 -11.314 1.00 84.75 92 GLY A CA 1
ATOM 666 C C . GLY A 1 92 ? 4.427 -11.408 -11.694 1.00 84.75 92 GLY A C 1
ATOM 667 O O . GLY A 1 92 ? 3.930 -10.391 -12.180 1.00 84.75 92 GLY A O 1
ATOM 668 N N . ASN A 1 93 ? 3.697 -12.512 -11.499 1.00 94.50 93 ASN A N 1
ATOM 669 C CA . ASN A 1 93 ? 2.276 -12.574 -11.798 1.00 94.50 93 ASN A CA 1
ATOM 670 C C . ASN A 1 93 ? 1.436 -11.868 -10.721 1.00 94.50 93 ASN A C 1
ATOM 672 O O . ASN A 1 93 ? 1.067 -12.448 -9.698 1.00 94.50 93 ASN A O 1
ATOM 676 N N . CYS A 1 94 ? 1.036 -10.629 -11.006 1.00 96.94 94 CYS A N 1
ATOM 677 C CA . CYS A 1 94 ? 0.230 -9.822 -10.095 1.00 96.94 94 CYS A CA 1
ATOM 678 C C . CYS A 1 94 ? -1.156 -10.403 -9.785 1.00 96.94 94 CYS A C 1
ATOM 680 O O . CYS A 1 94 ? -1.789 -9.957 -8.828 1.00 96.94 94 CYS A O 1
ATOM 682 N N . THR A 1 95 ? -1.666 -11.386 -10.540 1.00 95.12 95 THR A N 1
ATOM 683 C CA . THR A 1 95 ? -2.953 -12.025 -10.208 1.00 95.12 95 THR A CA 1
ATOM 684 C C . THR A 1 95 ? -2.880 -12.839 -8.916 1.00 95.12 95 THR A C 1
ATOM 686 O O . THR A 1 95 ? -3.899 -12.993 -8.247 1.00 95.12 95 THR A O 1
ATOM 689 N N . LEU A 1 96 ? -1.687 -13.307 -8.531 1.00 95.25 96 LEU A N 1
ATOM 690 C CA . LEU A 1 96 ? -1.463 -14.093 -7.312 1.00 95.25 96 LEU A CA 1
ATOM 691 C C . LEU A 1 96 ? -1.649 -13.286 -6.024 1.00 95.25 96 LEU A C 1
ATOM 693 O O . LEU A 1 96 ? -1.887 -13.870 -4.976 1.00 95.25 96 LEU A O 1
ATOM 697 N N . ALA A 1 97 ? -1.632 -11.954 -6.111 1.00 96.25 97 ALA A N 1
ATOM 698 C CA . ALA A 1 97 ? -1.883 -11.070 -4.975 1.00 96.25 97 ALA A CA 1
ATOM 699 C C . ALA A 1 97 ? -3.315 -11.193 -4.404 1.00 96.25 97 ALA A C 1
ATOM 701 O O . ALA A 1 97 ? -3.575 -10.747 -3.293 1.00 96.25 97 ALA A O 1
ATOM 702 N N . PHE A 1 98 ? -4.255 -11.784 -5.157 1.00 94.88 98 PHE A N 1
ATOM 703 C CA . PHE A 1 98 ? -5.685 -11.859 -4.821 1.00 94.88 98 PHE A CA 1
ATOM 704 C C . PHE A 1 98 ? -6.306 -10.507 -4.442 1.00 94.88 98 PHE A C 1
ATOM 706 O O . PHE A 1 98 ? -6.110 -9.553 -5.192 1.00 94.88 98 PHE A O 1
ATOM 713 N N . ALA A 1 99 ? -7.162 -10.437 -3.424 1.00 93.69 99 ALA A N 1
ATOM 714 C CA . ALA A 1 99 ? -8.010 -9.281 -3.139 1.00 93.69 99 ALA A CA 1
ATOM 715 C C . ALA A 1 99 ? -7.243 -8.170 -2.415 1.00 93.69 99 ALA A C 1
ATOM 717 O O . ALA A 1 99 ? -6.083 -8.354 -2.053 1.00 93.69 99 ALA A O 1
ATOM 718 N N . HIS A 1 100 ? -7.877 -7.017 -2.209 1.00 95.38 100 HIS A N 1
ATOM 719 C CA . HIS A 1 100 ? -7.329 -5.978 -1.335 1.00 95.38 100 HIS A CA 1
ATOM 720 C C . HIS A 1 100 ? -7.278 -6.471 0.115 1.00 95.38 100 HIS A C 1
ATOM 722 O O . HIS A 1 100 ? -8.111 -7.278 0.532 1.00 95.38 100 HIS A O 1
ATOM 728 N N . LEU A 1 101 ? -6.310 -5.978 0.888 1.00 93.81 101 LEU A N 1
ATOM 729 C CA . LEU A 1 101 ? -6.279 -6.187 2.331 1.00 93.81 101 LEU A CA 1
ATOM 730 C C . LEU A 1 101 ? -7.497 -5.511 2.969 1.00 93.81 101 LEU A C 1
ATOM 732 O O . LEU A 1 101 ? -7.597 -4.285 2.999 1.00 93.81 101 LEU A O 1
ATOM 736 N N . ASP A 1 102 ? -8.417 -6.329 3.467 1.00 88.50 102 ASP A N 1
ATOM 737 C CA . ASP A 1 102 ? -9.709 -5.880 3.975 1.00 88.50 102 ASP A CA 1
ATOM 738 C C . ASP A 1 102 ? -10.179 -6.761 5.148 1.00 88.50 102 ASP A C 1
ATOM 740 O O . ASP A 1 102 ? -11.110 -7.557 5.008 1.00 88.50 102 ASP A O 1
ATOM 744 N N . PRO A 1 103 ? -9.509 -6.668 6.311 1.00 83.12 103 PRO A N 1
ATOM 745 C CA . PRO A 1 103 ? -9.813 -7.514 7.469 1.00 83.12 103 PRO A CA 1
ATOM 746 C C . PRO A 1 103 ? -11.215 -7.264 8.050 1.00 83.12 103 PRO A C 1
ATOM 748 O O . PRO A 1 103 ? -11.745 -8.114 8.761 1.00 83.12 103 PRO A O 1
ATOM 751 N N . TYR A 1 104 ? -11.832 -6.125 7.726 1.00 77.88 104 TYR A N 1
ATOM 752 C CA . TYR A 1 104 ? -13.157 -5.730 8.212 1.00 77.88 104 TYR A CA 1
ATOM 753 C C . TYR A 1 104 ? -14.274 -5.990 7.200 1.00 77.88 104 TYR A C 1
ATOM 755 O O . TYR A 1 104 ? -15.430 -5.676 7.477 1.00 77.88 104 TYR A O 1
ATOM 763 N N . ASN A 1 105 ? -13.943 -6.589 6.051 1.00 74.31 105 ASN A N 1
ATOM 764 C CA . ASN A 1 105 ? -14.897 -6.939 5.007 1.00 74.31 105 ASN A CA 1
ATOM 765 C C . ASN A 1 105 ? -15.754 -5.732 4.575 1.00 74.31 105 ASN A C 1
ATOM 767 O O . ASN A 1 105 ? -16.969 -5.847 4.413 1.00 74.31 105 ASN A O 1
ATOM 771 N N . VAL A 1 106 ? -15.108 -4.573 4.394 1.00 77.81 106 VAL A N 1
ATOM 772 C CA . VAL A 1 106 ? -15.715 -3.377 3.784 1.00 77.81 106 VAL A CA 1
ATOM 773 C C . VAL A 1 106 ? -16.179 -3.695 2.362 1.00 77.81 106 VAL A C 1
ATOM 775 O O . VAL A 1 106 ? -17.251 -3.271 1.934 1.00 77.81 106 VAL A O 1
ATOM 778 N N . THR A 1 107 ? -15.415 -4.540 1.670 1.00 79.50 107 THR A N 1
ATOM 779 C CA . THR A 1 107 ? -15.558 -4.996 0.286 1.00 79.50 107 THR A CA 1
ATOM 780 C C . THR A 1 107 ? -15.366 -3.891 -0.755 1.00 79.50 107 THR A C 1
ATOM 782 O O . THR A 1 107 ? -15.434 -2.702 -0.466 1.00 79.50 107 THR A O 1
ATOM 785 N N . GLU A 1 108 ? -15.201 -4.282 -2.022 1.00 78.25 108 GLU A N 1
ATOM 786 C CA . GLU A 1 108 ? -15.229 -3.337 -3.150 1.00 78.25 108 GLU A CA 1
ATOM 787 C C . GLU A 1 108 ? -16.640 -2.788 -3.446 1.00 78.25 108 GLU A C 1
ATOM 789 O O . GLU A 1 108 ? -16.814 -2.053 -4.416 1.00 78.25 108 GLU A O 1
ATOM 794 N N . SER A 1 109 ? -17.665 -3.155 -2.662 1.00 72.75 109 SER A N 1
ATOM 795 C CA . SER A 1 109 ? -19.031 -2.659 -2.868 1.00 72.75 109 SER A CA 1
ATOM 796 C C . SER A 1 109 ? -19.185 -1.229 -2.382 1.00 72.75 109 SER A C 1
ATOM 798 O O . SER A 1 109 ? -20.077 -0.538 -2.854 1.00 72.75 109 SER A O 1
ATOM 800 N N . ILE A 1 110 ? -18.317 -0.768 -1.482 1.00 76.69 110 ILE A N 1
ATOM 801 C CA . ILE A 1 110 ? -18.334 0.591 -0.958 1.00 76.69 110 ILE A CA 1
ATOM 802 C C . ILE A 1 110 ? -17.221 1.380 -1.642 1.00 76.69 110 ILE A C 1
ATOM 804 O O . ILE A 1 110 ? -16.040 1.057 -1.517 1.00 76.69 110 ILE A O 1
ATOM 808 N N . THR A 1 111 ? -17.588 2.438 -2.363 1.00 83.50 111 THR A N 1
ATOM 809 C CA . THR A 1 111 ? -16.611 3.400 -2.879 1.00 83.50 111 THR A CA 1
ATOM 810 C C . THR A 1 111 ? -15.990 4.141 -1.702 1.00 83.50 111 THR A C 1
ATOM 812 O O . THR A 1 111 ? -16.696 4.848 -0.981 1.00 83.50 111 THR A O 1
ATOM 815 N N . CYS A 1 112 ? -14.675 4.008 -1.530 1.00 85.25 112 CYS A N 1
ATOM 816 C CA . CYS A 1 112 ? -13.946 4.758 -0.516 1.00 85.25 112 CYS A CA 1
ATOM 817 C C . CYS A 1 112 ? -14.074 6.271 -0.752 1.00 85.25 112 CYS A C 1
ATOM 819 O O . CYS A 1 112 ? -13.825 6.763 -1.856 1.00 85.25 112 CYS A O 1
ATOM 821 N N . ASP A 1 113 ? -14.433 7.000 0.304 1.00 80.19 113 ASP A N 1
ATOM 822 C CA . ASP A 1 113 ? -14.398 8.459 0.334 1.00 80.19 113 ASP A CA 1
ATOM 823 C C . ASP A 1 113 ? -13.183 8.910 1.163 1.00 80.19 113 ASP A C 1
ATOM 825 O O . ASP A 1 113 ? -13.072 8.538 2.336 1.00 80.19 113 ASP A O 1
ATOM 829 N N . PRO A 1 114 ? -12.273 9.729 0.606 1.00 79.25 114 PRO A N 1
ATOM 830 C CA . PRO A 1 114 ? -11.107 10.218 1.334 1.00 79.25 114 PRO A CA 1
ATOM 831 C C . PRO A 1 114 ? -11.454 11.072 2.564 1.00 79.25 114 PRO A C 1
ATOM 833 O O . PRO A 1 114 ? -10.594 11.237 3.428 1.00 79.25 114 PRO A O 1
ATOM 836 N N . ASN A 1 115 ? -12.666 11.612 2.692 1.00 75.00 115 ASN A N 1
ATOM 837 C CA . ASN A 1 115 ? -13.119 12.302 3.907 1.00 75.00 115 ASN A CA 1
ATOM 838 C C . ASN A 1 115 ? -13.568 11.321 5.002 1.00 75.00 115 ASN A C 1
ATOM 840 O O . ASN A 1 115 ? -13.594 11.679 6.175 1.00 75.00 115 ASN A O 1
ATOM 844 N N . PHE A 1 116 ? -13.861 10.073 4.632 1.00 75.50 116 PHE A N 1
ATOM 845 C CA . PHE A 1 116 ? -14.403 9.031 5.501 1.00 75.50 116 PHE A CA 1
ATOM 846 C C . PHE A 1 116 ? -13.560 7.746 5.427 1.00 75.50 116 PHE A C 1
ATOM 848 O O . PHE A 1 116 ? -14.072 6.638 5.251 1.00 75.50 116 PHE A O 1
ATOM 855 N N . LYS A 1 117 ? -12.236 7.899 5.577 1.00 82.81 117 LYS A N 1
ATOM 856 C CA . LYS A 1 117 ? -11.230 6.827 5.433 1.00 82.81 117 LYS A CA 1
ATOM 857 C C . LYS A 1 117 ? -11.485 5.599 6.317 1.00 82.81 117 LYS A C 1
ATOM 859 O O . LYS A 1 117 ? -11.068 4.503 5.959 1.00 82.81 117 LYS A O 1
ATOM 864 N N . GLN A 1 118 ? -12.165 5.776 7.449 1.00 75.25 118 GLN A N 1
ATOM 865 C CA . GLN A 1 118 ? -12.556 4.715 8.381 1.00 75.25 118 GLN A CA 1
ATOM 866 C C . GLN A 1 118 ? -13.575 3.722 7.806 1.00 75.25 118 GLN A C 1
ATOM 868 O O . GLN A 1 118 ? -13.785 2.674 8.407 1.00 75.25 118 GLN A O 1
ATOM 873 N N . TYR A 1 119 ? -14.188 4.029 6.660 1.00 76.94 119 TYR A N 1
ATOM 874 C CA . TYR A 1 119 ? -15.074 3.126 5.917 1.00 76.94 119 TYR A CA 1
ATOM 875 C C . TYR A 1 119 ? -14.438 2.601 4.625 1.00 76.94 119 TYR A C 1
ATOM 877 O O . TYR A 1 119 ? -15.129 2.037 3.781 1.00 76.94 119 TYR A O 1
ATOM 885 N N . CYS A 1 120 ? -13.138 2.814 4.435 1.00 86.19 120 CYS A N 1
ATOM 886 C CA . CYS A 1 120 ? -12.400 2.295 3.292 1.00 86.19 120 CYS A CA 1
ATOM 887 C C . CYS A 1 120 ? -11.706 0.989 3.657 1.00 86.19 120 CYS A C 1
ATOM 889 O O . CYS A 1 120 ? -11.344 0.787 4.811 1.00 86.19 120 CYS A O 1
ATOM 891 N N . GLN A 1 121 ? -11.445 0.129 2.674 1.00 90.62 121 GLN A N 1
ATOM 892 C CA . GLN A 1 121 ? -10.620 -1.059 2.903 1.00 90.62 121 GLN A CA 1
ATOM 893 C C . GLN A 1 121 ? -9.250 -0.642 3.462 1.00 90.62 121 GLN A C 1
ATOM 895 O O . GLN A 1 121 ? -8.671 0.361 3.033 1.00 90.62 121 GLN A O 1
ATOM 900 N N . GLU A 1 122 ? -8.704 -1.415 4.403 1.00 90.50 122 GLU A N 1
ATOM 901 C CA . GLU A 1 122 ? -7.438 -1.064 5.058 1.00 90.50 122 GLU A CA 1
ATOM 902 C C . GLU A 1 122 ? -6.299 -0.897 4.038 1.00 90.50 122 GLU A C 1
ATOM 904 O O . GLU A 1 122 ? -5.524 0.059 4.117 1.00 90.50 122 GLU A O 1
ATOM 909 N N . GLY A 1 123 ? -6.258 -1.768 3.030 1.00 95.62 123 GLY A N 1
ATOM 910 C CA . GLY A 1 123 ? -5.305 -1.713 1.929 1.00 95.62 123 GLY A CA 1
ATOM 911 C C . GLY A 1 123 ? -5.599 -0.672 0.846 1.00 95.62 123 GLY A C 1
ATOM 912 O O . GLY A 1 123 ? -4.769 -0.535 -0.051 1.00 95.62 123 GLY A O 1
ATOM 913 N N . ASP A 1 124 ? -6.723 0.055 0.885 1.00 96.50 124 ASP A N 1
ATOM 914 C CA . ASP A 1 124 ? -7.094 1.010 -0.168 1.00 96.50 124 ASP A CA 1
ATOM 915 C C . ASP A 1 124 ? -6.398 2.369 0.001 1.00 96.50 124 ASP A C 1
ATOM 917 O O . ASP A 1 124 ? -6.960 3.342 0.513 1.00 96.50 124 ASP A O 1
ATOM 921 N N . PHE A 1 125 ? -5.143 2.457 -0.440 1.00 97.62 125 PHE A N 1
ATOM 922 C CA . PHE A 1 125 ? -4.425 3.729 -0.420 1.00 97.62 125 PHE A CA 1
ATOM 923 C C . PHE A 1 125 ? -4.988 4.748 -1.407 1.00 97.62 125 PHE A C 1
ATOM 925 O O . PHE A 1 125 ? -4.992 5.937 -1.101 1.00 97.62 125 PHE A O 1
ATOM 932 N N . SER A 1 126 ? -5.466 4.308 -2.569 1.00 96.38 126 SER A N 1
ATOM 933 C CA . SER A 1 126 ? -5.937 5.211 -3.622 1.00 96.38 126 SER A CA 1
ATOM 934 C C . SER A 1 126 ? -7.215 5.941 -3.260 1.00 96.38 126 SER A C 1
ATOM 936 O O . SER A 1 126 ? -7.332 7.137 -3.527 1.00 96.38 126 SER A O 1
ATOM 938 N N . GLY A 1 127 ? -8.164 5.236 -2.654 1.00 92.31 127 GLY A N 1
ATOM 939 C CA . GLY A 1 127 ? -9.380 5.831 -2.134 1.00 92.31 127 GLY A CA 1
ATOM 940 C C . GLY A 1 127 ? -9.091 6.769 -0.965 1.00 92.31 127 GLY A C 1
ATOM 941 O O . GLY A 1 127 ? -9.608 7.883 -0.935 1.00 92.31 127 GLY A O 1
ATOM 942 N N . LYS A 1 128 ? -8.213 6.365 -0.033 1.00 91.62 128 LYS A N 1
ATOM 943 C CA . LYS A 1 128 ? -7.903 7.164 1.163 1.00 91.62 128 LYS A CA 1
ATOM 944 C C . LYS A 1 128 ? -7.070 8.410 0.851 1.00 91.62 128 LYS A C 1
ATOM 946 O O . LYS A 1 128 ? -7.396 9.503 1.309 1.00 91.62 128 LYS A O 1
ATOM 951 N N . TRP A 1 129 ? -5.984 8.259 0.101 1.00 93.38 129 TRP A N 1
ATOM 952 C CA . TRP A 1 129 ? -4.933 9.277 -0.049 1.00 93.38 129 TRP A CA 1
ATOM 953 C C . TRP A 1 129 ? -4.826 9.850 -1.461 1.00 93.38 129 TRP A C 1
ATOM 955 O O . TRP A 1 129 ? -4.006 10.732 -1.712 1.00 93.38 129 TRP A O 1
ATOM 965 N N . GLY A 1 130 ? -5.699 9.406 -2.363 1.00 93.62 130 GLY A N 1
ATOM 966 C CA . GLY A 1 130 ? -5.712 9.813 -3.757 1.00 93.62 130 GLY A CA 1
ATOM 967 C C . GLY A 1 130 ? -4.907 8.869 -4.643 1.00 93.62 130 GLY A C 1
ATOM 968 O O . GLY A 1 130 ? -4.024 8.144 -4.204 1.00 93.62 130 GLY A O 1
ATOM 969 N N . LYS A 1 131 ? -5.236 8.881 -5.933 1.00 95.50 131 LYS A N 1
ATOM 970 C CA . LYS A 1 131 ? -4.597 8.048 -6.958 1.00 95.50 131 LYS A CA 1
ATOM 971 C C . LYS A 1 131 ? -3.231 8.607 -7.356 1.00 95.50 131 LYS A C 1
ATOM 973 O O . LYS A 1 131 ? -3.051 9.827 -7.383 1.00 95.50 131 LYS A O 1
ATOM 978 N N . LEU A 1 132 ? -2.327 7.736 -7.803 1.00 95.94 132 LEU A N 1
ATOM 979 C CA . LEU A 1 132 ? -1.077 8.158 -8.438 1.00 95.94 132 LEU A CA 1
ATOM 980 C C . LEU A 1 132 ? -1.399 8.860 -9.760 1.00 95.94 132 LEU A C 1
ATOM 982 O O . LEU A 1 132 ? -2.060 8.288 -10.631 1.00 95.94 132 LEU A O 1
ATOM 986 N N . LYS A 1 133 ? -0.949 10.107 -9.906 1.00 94.44 133 LYS A N 1
ATOM 987 C CA . LYS A 1 133 ? -1.132 10.890 -11.132 1.00 94.44 133 LYS A CA 1
ATOM 988 C C . LYS A 1 133 ? 0.050 10.640 -12.058 1.00 94.44 133 LYS A C 1
ATOM 990 O O . LYS A 1 133 ? 1.181 10.974 -11.719 1.00 94.44 133 LYS A O 1
ATOM 995 N N . GLY A 1 134 ? -0.219 10.038 -13.208 1.00 93.00 134 GLY A N 1
ATOM 996 C CA . GLY A 1 134 ? 0.776 9.819 -14.243 1.00 93.00 134 GLY A CA 1
ATOM 997 C C . GLY A 1 134 ? 1.353 11.127 -14.770 1.00 93.00 134 GLY A C 1
ATOM 998 O O . GLY A 1 134 ? 0.733 12.188 -14.688 1.00 93.00 134 GLY A O 1
ATOM 999 N N . THR A 1 135 ? 2.550 11.042 -15.336 1.00 94.56 135 THR A N 1
ATOM 1000 C CA . THR A 1 135 ? 3.276 12.195 -15.878 1.00 94.56 135 THR A CA 1
ATOM 1001 C C . THR A 1 135 ? 3.763 11.908 -17.292 1.00 94.56 135 THR A C 1
ATOM 1003 O O . THR A 1 135 ? 3.763 10.767 -17.750 1.00 94.56 135 THR A O 1
ATOM 1006 N N . GLN A 1 136 ? 4.213 12.932 -18.018 1.00 92.50 136 GLN A N 1
ATOM 1007 C CA . GLN A 1 136 ? 4.757 12.719 -19.362 1.00 92.50 136 GLN A CA 1
ATOM 1008 C C . GLN A 1 136 ? 6.036 11.862 -19.349 1.00 92.50 136 GLN A C 1
ATOM 1010 O O . GLN A 1 136 ? 6.281 11.122 -20.300 1.00 92.50 136 GLN A O 1
ATOM 1015 N N . SER A 1 137 ? 6.840 11.949 -18.283 1.00 93.81 137 SER A N 1
ATOM 1016 C CA . SER A 1 137 ? 8.065 11.158 -18.107 1.00 93.81 137 SER A CA 1
ATOM 1017 C C . SER A 1 137 ? 7.806 9.758 -17.545 1.00 93.81 137 SER A C 1
ATOM 1019 O O . SER A 1 137 ? 8.675 8.895 -17.633 1.00 93.81 137 SER A O 1
ATOM 1021 N N . GLY A 1 138 ? 6.634 9.522 -16.951 1.00 94.44 138 GLY A N 1
ATOM 1022 C CA . GLY A 1 138 ? 6.323 8.288 -16.237 1.00 94.44 138 GLY A CA 1
ATOM 1023 C C . GLY A 1 138 ? 6.845 8.235 -14.798 1.00 94.44 138 GLY A C 1
ATOM 1024 O O . GLY A 1 138 ? 6.592 7.248 -14.111 1.00 94.44 138 GLY A O 1
ATOM 1025 N N . ALA A 1 139 ? 7.569 9.264 -14.352 1.00 96.94 139 ALA A N 1
ATOM 1026 C CA . ALA A 1 139 ? 8.098 9.382 -12.997 1.00 96.94 139 ALA A CA 1
ATOM 1027 C C . ALA A 1 139 ? 7.196 10.274 -12.132 1.00 96.94 139 ALA A C 1
ATOM 1029 O O . ALA A 1 139 ? 6.630 11.250 -12.630 1.00 96.94 139 ALA A O 1
ATOM 1030 N N . ILE A 1 140 ? 7.093 9.959 -10.842 1.00 95.75 140 ILE A N 1
ATOM 1031 C CA . ILE A 1 140 ? 6.378 10.751 -9.835 1.00 95.75 140 ILE A CA 1
ATOM 1032 C C . ILE A 1 140 ? 7.348 11.012 -8.687 1.00 95.75 140 ILE A C 1
ATOM 1034 O O . ILE A 1 140 ? 7.922 10.069 -8.128 1.00 95.75 140 ILE A O 1
ATOM 1038 N N . ASP A 1 141 ? 7.518 12.293 -8.351 1.00 94.12 141 ASP A N 1
ATOM 1039 C CA . ASP A 1 141 ? 8.350 12.720 -7.229 1.00 94.12 141 ASP A CA 1
ATOM 1040 C C . ASP A 1 141 ? 7.901 12.060 -5.926 1.00 94.12 141 ASP A C 1
ATOM 1042 O O . ASP A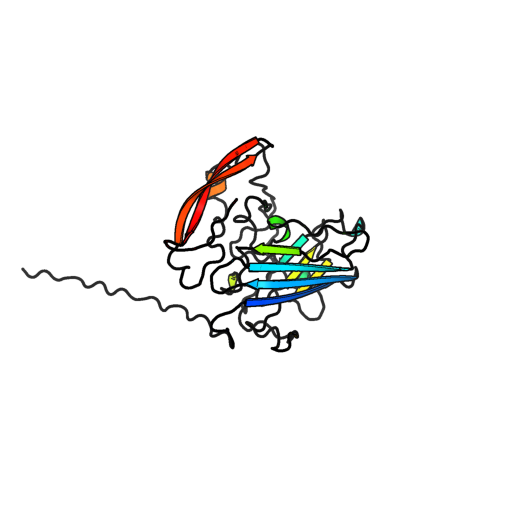 1 141 ? 6.732 11.717 -5.736 1.00 94.12 141 ASP A O 1
ATOM 1046 N N . GLN A 1 142 ? 8.857 11.880 -5.019 1.00 97.12 142 GLN A N 1
ATOM 1047 C CA . GLN A 1 142 ? 8.588 11.240 -3.745 1.00 97.12 142 GLN A CA 1
ATOM 1048 C C . GLN A 1 142 ? 7.556 12.036 -2.937 1.00 97.12 142 GLN A C 1
ATOM 1050 O O . GLN A 1 142 ? 7.692 13.246 -2.759 1.00 97.12 142 GLN A O 1
ATOM 1055 N N . PHE A 1 143 ? 6.575 11.335 -2.377 1.00 96.19 143 PHE A N 1
ATOM 1056 C CA . PHE A 1 143 ? 5.601 11.903 -1.452 1.00 96.19 143 PHE A CA 1
ATOM 1057 C C . PHE A 1 143 ? 5.308 10.930 -0.311 1.00 96.19 143 PHE A C 1
ATOM 1059 O O . PHE A 1 143 ? 5.587 9.733 -0.409 1.00 96.19 143 PHE A O 1
ATOM 1066 N N . SER A 1 144 ? 4.736 11.445 0.776 1.00 94.88 144 SER A N 1
ATOM 1067 C CA . SER A 1 144 ? 4.438 10.643 1.959 1.00 94.88 144 SER A CA 1
ATOM 1068 C C . SER A 1 144 ? 3.075 10.999 2.546 1.00 94.88 144 SER A C 1
ATOM 1070 O O . SER A 1 144 ? 2.654 12.154 2.501 1.00 94.88 144 SER A O 1
ATOM 1072 N N . PHE A 1 145 ? 2.402 10.012 3.131 1.00 94.38 145 PHE A N 1
ATOM 1073 C CA . PHE A 1 145 ? 1.147 10.184 3.865 1.00 94.38 145 PHE A CA 1
ATOM 1074 C C . PHE A 1 145 ? 1.102 9.284 5.103 1.00 94.38 145 PHE A C 1
ATOM 1076 O O . PHE A 1 145 ? 1.779 8.256 5.173 1.00 94.38 145 PHE A O 1
ATOM 1083 N N . SER A 1 146 ? 0.335 9.716 6.100 1.00 91.75 146 SER A N 1
ATOM 1084 C CA . SER A 1 146 ? 0.273 9.110 7.429 1.00 91.75 146 SER A CA 1
ATOM 1085 C C . SER A 1 146 ? -1.023 8.310 7.560 1.00 91.75 146 SER A C 1
ATOM 1087 O O . SER A 1 146 ? -2.085 8.901 7.734 1.00 91.75 146 SER A O 1
ATOM 1089 N N . ASP A 1 147 ? -0.959 6.985 7.410 1.00 91.50 147 ASP A N 1
ATOM 1090 C CA . ASP A 1 147 ? -2.127 6.101 7.396 1.00 91.50 147 ASP A CA 1
ATOM 1091 C C . ASP A 1 147 ? -2.386 5.498 8.783 1.00 91.50 147 ASP A C 1
ATOM 1093 O O . ASP A 1 147 ? -1.576 4.704 9.267 1.00 91.50 147 ASP A O 1
ATOM 1097 N N . PRO A 1 148 ? -3.496 5.852 9.451 1.00 84.94 148 PRO A N 1
ATOM 1098 C CA . PRO A 1 148 ? -3.754 5.341 10.785 1.00 84.94 148 PRO A CA 1
ATOM 1099 C C . PRO A 1 148 ? -4.332 3.922 10.775 1.00 84.94 148 PRO A C 1
ATOM 1101 O O . PRO A 1 148 ? -4.401 3.317 11.833 1.00 84.94 148 PRO A O 1
ATOM 1104 N N . PHE A 1 149 ? -4.736 3.371 9.630 1.00 85.62 149 PHE A N 1
ATOM 1105 C CA . PHE A 1 149 ? -5.403 2.069 9.554 1.00 85.62 149 PHE A CA 1
ATOM 1106 C C . PHE A 1 149 ? -4.421 0.944 9.241 1.00 85.62 149 PHE A C 1
ATOM 1108 O O . PHE A 1 149 ? -4.506 -0.118 9.848 1.00 85.62 149 PHE A O 1
ATOM 1115 N N . VAL A 1 150 ? -3.477 1.185 8.325 1.00 91.31 150 VAL A N 1
ATOM 1116 C CA . VAL A 1 150 ? -2.467 0.192 7.943 1.00 91.31 150 VAL A CA 1
ATOM 1117 C C . VAL A 1 150 ? -1.539 -0.107 9.112 1.00 91.31 150 VAL A C 1
ATOM 1119 O O . VAL A 1 150 ? -0.936 0.796 9.697 1.00 91.31 150 VAL A O 1
ATOM 1122 N N . ARG A 1 151 ? -1.372 -1.394 9.417 1.00 85.62 151 ARG A N 1
ATOM 1123 C CA . ARG A 1 151 ? -0.614 -1.850 10.586 1.00 85.62 151 ARG A CA 1
ATOM 1124 C C . ARG A 1 151 ? 0.303 -3.027 10.286 1.00 85.62 151 ARG A C 1
ATOM 1126 O O . ARG A 1 151 ? 0.147 -3.743 9.306 1.00 85.62 151 ARG A O 1
ATOM 1133 N N . PHE A 1 152 ? 1.280 -3.245 11.161 1.00 88.19 152 PHE A N 1
ATOM 1134 C CA . PHE A 1 152 ? 2.195 -4.392 11.093 1.00 88.19 152 PHE A CA 1
ATOM 1135 C C . PHE A 1 152 ? 1.664 -5.624 11.838 1.00 88.19 152 PHE A C 1
ATOM 1137 O O . PHE A 1 152 ? 2.134 -6.732 11.598 1.00 88.19 152 PHE A O 1
ATOM 1144 N N . PHE A 1 153 ? 0.699 -5.448 12.738 1.00 80.69 153 PHE A N 1
ATOM 1145 C CA . PHE A 1 153 ? 0.128 -6.491 13.591 1.00 80.69 153 PHE A CA 1
ATOM 1146 C C . PHE A 1 153 ? -1.319 -6.112 13.945 1.00 80.69 153 PHE A C 1
ATOM 1148 O O . PHE A 1 153 ? -1.596 -4.910 14.013 1.00 80.69 153 PHE A O 1
ATOM 1155 N N . PRO A 1 154 ? -2.217 -7.066 14.257 1.00 77.25 154 PRO A N 1
ATOM 1156 C CA . PRO A 1 154 ? -2.072 -8.534 14.203 1.00 77.25 154 PRO A CA 1
ATOM 1157 C C . PRO A 1 154 ? -2.084 -9.107 12.769 1.00 77.25 154 PRO A C 1
ATOM 1159 O O . PRO A 1 154 ? -2.162 -8.350 11.814 1.00 77.25 154 PRO A O 1
ATOM 1162 N N . GLN A 1 155 ? -1.909 -10.428 12.603 1.00 82.81 155 GLN A N 1
ATOM 1163 C CA . GLN A 1 155 ? -1.707 -11.117 11.306 1.00 82.81 155 GLN A CA 1
ATOM 1164 C C . GLN A 1 155 ? -2.786 -10.814 10.252 1.00 82.81 155 GLN A C 1
ATOM 1166 O O . GLN A 1 155 ? -2.472 -10.535 9.096 1.00 82.81 155 GLN A O 1
ATOM 1171 N N . ASP A 1 156 ? -4.049 -10.887 10.652 1.00 76.06 156 ASP A N 1
ATOM 1172 C CA . ASP A 1 156 ? -5.234 -10.649 9.825 1.00 76.06 156 ASP A CA 1
ATOM 1173 C C . ASP A 1 156 ? -5.239 -9.255 9.185 1.00 76.06 156 ASP A C 1
ATOM 1175 O O . ASP A 1 156 ? -5.540 -9.133 7.999 1.00 76.06 156 ASP A O 1
ATOM 1179 N N . ALA A 1 157 ? -4.812 -8.234 9.927 1.00 82.88 157 ALA A N 1
ATOM 1180 C CA . ALA A 1 157 ? -4.707 -6.854 9.454 1.00 82.88 157 ALA A CA 1
ATOM 1181 C C . ALA A 1 157 ? -3.282 -6.440 9.032 1.00 82.88 157 ALA A C 1
ATOM 1183 O O . ALA A 1 157 ? -3.063 -5.356 8.509 1.00 82.88 157 ALA A O 1
ATOM 1184 N N . SER A 1 158 ? -2.280 -7.291 9.245 1.00 88.06 158 SER A N 1
ATOM 1185 C CA . SER A 1 158 ? -0.878 -6.936 9.023 1.00 88.06 158 SER A CA 1
ATOM 1186 C C . SER A 1 158 ? -0.562 -6.706 7.550 1.00 88.06 158 SER A C 1
ATOM 1188 O O . SER A 1 158 ? -0.896 -7.537 6.718 1.00 88.06 158 SER A O 1
ATOM 1190 N N . LEU A 1 159 ? 0.193 -5.659 7.224 1.00 95.69 159 LEU A N 1
ATOM 1191 C CA . LEU A 1 159 ? 0.824 -5.480 5.911 1.00 95.69 159 LEU A CA 1
ATOM 1192 C C . LEU A 1 159 ? 1.985 -6.454 5.639 1.00 95.69 159 LEU A C 1
ATOM 1194 O O . LEU A 1 159 ? 2.456 -6.545 4.507 1.00 95.69 159 LEU A O 1
ATOM 1198 N N . LEU A 1 160 ? 2.504 -7.137 6.664 1.00 95.81 160 LEU A N 1
ATOM 1199 C CA . LEU A 1 160 ? 3.630 -8.063 6.526 1.00 95.81 160 LEU A CA 1
ATOM 1200 C C . LEU A 1 160 ? 3.226 -9.290 5.704 1.00 95.81 160 LEU A C 1
ATOM 1202 O O . LEU A 1 160 ? 2.077 -9.715 5.734 1.00 95.81 160 LEU A O 1
ATOM 1206 N N . GLY A 1 161 ? 4.166 -9.865 4.956 1.00 95.56 161 GLY A N 1
ATOM 1207 C CA . GLY A 1 161 ? 3.908 -11.035 4.112 1.00 95.56 161 GLY A CA 1
ATOM 1208 C C . GLY A 1 161 ? 2.936 -10.811 2.952 1.00 95.56 161 GLY A C 1
ATOM 1209 O O . GLY A 1 161 ? 2.518 -11.779 2.321 1.00 95.56 161 GLY A O 1
ATOM 1210 N N . ARG A 1 162 ? 2.563 -9.561 2.673 1.00 97.88 162 ARG A N 1
ATOM 1211 C CA . ARG A 1 162 ? 1.600 -9.178 1.636 1.00 97.88 162 ARG A CA 1
ATOM 1212 C C . ARG A 1 162 ? 2.291 -8.510 0.455 1.00 97.88 162 ARG A C 1
ATOM 1214 O O . ARG A 1 162 ? 3.516 -8.478 0.372 1.00 97.88 162 ARG A O 1
ATOM 1221 N N . SER A 1 163 ? 1.516 -7.9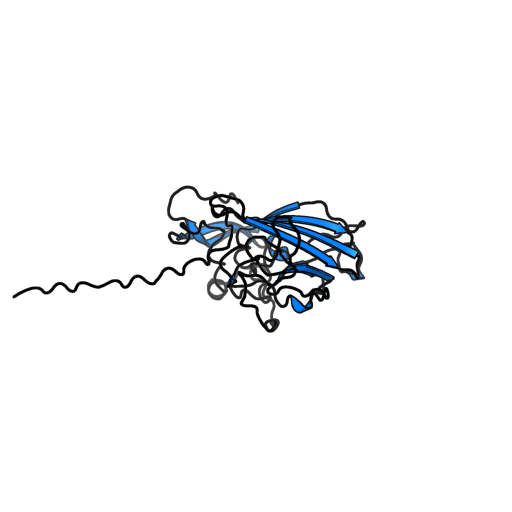89 -0.487 1.00 98.44 163 SER A N 1
ATOM 1222 C CA . SER A 1 163 ? 2.040 -7.311 -1.672 1.00 98.44 163 SER A CA 1
ATOM 1223 C C . SER A 1 163 ? 1.342 -5.981 -1.920 1.00 98.44 163 SER A C 1
ATOM 1225 O O . SER A 1 163 ? 0.242 -5.742 -1.431 1.00 98.44 163 SER A O 1
ATOM 1227 N N . ILE A 1 164 ? 1.993 -5.108 -2.683 1.00 98.81 164 ILE A N 1
ATOM 1228 C CA . ILE A 1 164 ? 1.378 -3.916 -3.265 1.00 98.81 164 ILE A CA 1
ATOM 1229 C C . ILE A 1 164 ? 1.147 -4.184 -4.744 1.00 98.81 164 ILE A C 1
ATOM 1231 O O . ILE A 1 164 ? 2.014 -4.739 -5.422 1.00 98.81 164 ILE A O 1
ATOM 1235 N N . VAL A 1 165 ? -0.008 -3.765 -5.250 1.00 98.69 165 VAL A N 1
ATOM 1236 C CA . VAL A 1 165 ? -0.336 -3.807 -6.677 1.00 98.69 165 VAL A CA 1
ATOM 1237 C C . VAL A 1 165 ? -0.708 -2.408 -7.131 1.00 98.69 165 VAL A C 1
ATOM 1239 O O . VAL A 1 165 ? -1.465 -1.720 -6.452 1.00 98.69 165 VAL A O 1
ATOM 1242 N N . ILE A 1 166 ? -0.191 -2.005 -8.290 1.00 98.25 166 ILE A N 1
ATOM 1243 C CA . ILE A 1 166 ? -0.622 -0.812 -9.016 1.00 98.25 166 ILE A CA 1
ATOM 1244 C C . ILE A 1 166 ? -1.543 -1.258 -10.150 1.00 98.25 166 ILE A C 1
ATOM 1246 O O . ILE A 1 166 ? -1.229 -2.195 -10.895 1.00 98.25 166 ILE A O 1
ATOM 1250 N N . HIS A 1 167 ? -2.669 -0.568 -10.297 1.00 96.12 167 HIS A N 1
ATOM 1251 C CA . HIS A 1 167 ? -3.654 -0.800 -11.337 1.00 96.12 167 HIS A CA 1
ATOM 1252 C C . HIS A 1 167 ? -3.791 0.405 -12.265 1.00 96.12 167 HIS A C 1
ATOM 1254 O O . HIS A 1 167 ? -3.713 1.555 -11.834 1.00 96.12 167 HIS A O 1
ATOM 1260 N N . SER A 1 168 ? -4.089 0.144 -13.533 1.00 93.94 168 SER A N 1
ATOM 1261 C CA . SER A 1 168 ? -4.631 1.152 -14.449 1.00 93.94 168 SER A CA 1
ATOM 1262 C C . SER A 1 168 ? -6.054 1.561 -14.052 1.00 93.94 168 SER A C 1
ATOM 1264 O O . SER A 1 168 ? -6.723 0.885 -13.266 1.00 93.94 168 SER A O 1
ATOM 1266 N N . ALA A 1 169 ? -6.565 2.638 -14.655 1.00 88.06 169 ALA A N 1
ATOM 1267 C CA . ALA A 1 169 ? -7.908 3.161 -14.378 1.00 88.06 169 ALA A CA 1
ATOM 1268 C C . ALA A 1 169 ? -9.041 2.130 -14.585 1.00 88.06 169 ALA A C 1
ATOM 1270 O O . ALA A 1 169 ? -10.071 2.197 -13.921 1.00 88.06 169 ALA A O 1
ATOM 1271 N N . ASN A 1 170 ? -8.845 1.141 -15.464 1.00 87.88 170 ASN A N 1
ATOM 1272 C CA . ASN A 1 170 ? -9.782 0.032 -15.690 1.00 87.88 170 ASN A CA 1
ATOM 1273 C C . ASN A 1 170 ? -9.596 -1.154 -14.713 1.00 87.88 170 ASN A C 1
ATOM 1275 O O . ASN A 1 170 ? -10.030 -2.263 -15.014 1.00 87.88 170 ASN A O 1
ATOM 1279 N N . LYS A 1 171 ? -8.914 -0.941 -13.580 1.00 90.44 171 LYS A N 1
ATOM 1280 C CA . LYS A 1 171 ? -8.578 -1.941 -12.549 1.00 90.44 171 LYS A CA 1
ATOM 1281 C C . LYS A 1 171 ? -7.634 -3.074 -12.993 1.00 90.44 171 LYS A C 1
ATOM 1283 O O . LYS A 1 171 ? -7.384 -3.991 -12.207 1.00 90.44 171 LYS A O 1
ATOM 1288 N N . THR A 1 172 ? -7.049 -3.029 -14.193 1.00 93.06 172 THR A N 1
ATOM 1289 C CA . THR A 1 172 ? -6.045 -4.033 -14.603 1.00 93.06 172 THR A CA 1
ATOM 1290 C C . THR A 1 172 ? -4.792 -3.899 -13.746 1.00 93.06 172 THR A C 1
ATOM 1292 O O . THR A 1 172 ? -4.283 -2.798 -13.585 1.00 93.06 172 THR A O 1
ATOM 1295 N N . ARG A 1 173 ? -4.266 -5.013 -13.226 1.00 95.94 173 ARG A N 1
ATOM 1296 C CA . ARG A 1 173 ? -3.001 -5.047 -12.472 1.00 95.94 173 ARG A CA 1
ATOM 1297 C C . ARG A 1 173 ? -1.835 -4.860 -13.441 1.00 95.94 173 ARG A C 1
ATOM 1299 O O . ARG A 1 173 ? -1.655 -5.690 -14.330 1.00 95.94 173 ARG A O 1
ATOM 1306 N N . ILE A 1 174 ? -1.071 -3.783 -13.290 1.00 95.50 174 ILE A N 1
ATOM 1307 C CA . ILE A 1 174 ? -0.004 -3.405 -14.234 1.00 95.50 174 ILE A CA 1
ATOM 1308 C C . ILE A 1 174 ? 1.401 -3.480 -13.631 1.00 95.50 174 ILE A C 1
ATOM 1310 O O . ILE A 1 174 ? 2.370 -3.594 -14.380 1.00 95.50 174 ILE A O 1
ATOM 1314 N N . ALA A 1 175 ? 1.510 -3.453 -12.304 1.00 97.50 175 ALA A N 1
ATOM 1315 C CA . ALA A 1 175 ? 2.752 -3.672 -11.574 1.00 97.50 175 ALA A CA 1
ATOM 1316 C C . ALA A 1 175 ? 2.447 -4.216 -10.180 1.00 97.50 175 ALA A C 1
ATOM 1318 O O . ALA A 1 175 ? 1.373 -3.957 -9.633 1.00 97.50 175 ALA A O 1
ATOM 1319 N N . CYS A 1 176 ? 3.382 -4.955 -9.598 1.00 98.69 176 CYS A N 1
ATOM 1320 C CA . CYS A 1 176 ? 3.234 -5.466 -8.244 1.00 98.69 176 CYS A CA 1
ATOM 1321 C C . CYS A 1 176 ? 4.590 -5.773 -7.600 1.00 98.69 176 CYS A C 1
ATOM 1323 O O . CYS A 1 176 ? 5.611 -5.871 -8.281 1.00 98.69 176 CYS A O 1
ATOM 1325 N N . GLY A 1 177 ? 4.603 -5.882 -6.274 1.00 98.25 177 GLY A N 1
ATOM 1326 C CA . GLY A 1 177 ? 5.800 -6.192 -5.499 1.00 98.25 177 GLY A CA 1
ATOM 1327 C C . GLY A 1 177 ? 5.462 -6.679 -4.098 1.00 98.25 177 GLY A C 1
ATOM 1328 O O . GLY A 1 177 ? 4.483 -6.229 -3.502 1.00 98.25 177 GLY A O 1
ATOM 1329 N N . ASN A 1 178 ? 6.266 -7.599 -3.567 1.00 98.31 178 ASN A N 1
ATOM 1330 C CA . ASN A 1 178 ? 6.108 -8.070 -2.192 1.00 98.31 178 ASN A CA 1
ATOM 1331 C C . ASN A 1 178 ? 6.523 -6.990 -1.196 1.00 98.31 178 ASN A C 1
ATOM 1333 O O . ASN A 1 178 ? 7.551 -6.334 -1.367 1.00 98.31 178 ASN A O 1
ATOM 1337 N N . ILE A 1 179 ? 5.737 -6.857 -0.132 1.00 98.50 179 ILE A N 1
ATOM 1338 C CA . ILE A 1 179 ? 6.106 -6.115 1.063 1.00 98.50 179 ILE A CA 1
ATOM 1339 C C . ILE A 1 179 ? 7.046 -7.010 1.862 1.00 98.50 179 ILE A C 1
ATOM 1341 O O . ILE A 1 179 ? 6.692 -8.122 2.250 1.00 98.50 179 ILE A O 1
ATOM 1345 N N . THR A 1 180 ? 8.257 -6.520 2.089 1.00 97.69 180 THR A N 1
ATOM 1346 C CA . THR A 1 180 ? 9.322 -7.254 2.765 1.00 97.69 180 THR A CA 1
ATOM 1347 C C . THR A 1 180 ? 9.744 -6.551 4.048 1.00 97.69 180 THR A C 1
ATOM 1349 O O . THR A 1 180 ? 9.788 -5.323 4.116 1.00 97.69 180 THR A O 1
ATOM 1352 N N . SER A 1 181 ? 10.057 -7.320 5.087 1.00 96.00 181 SER A N 1
ATOM 1353 C CA . SER A 1 181 ? 10.511 -6.825 6.383 1.00 96.00 181 SER A CA 1
ATOM 1354 C C . SER A 1 181 ? 11.405 -7.842 7.088 1.00 96.00 181 SER A C 1
ATOM 1356 O O . SER A 1 181 ? 11.296 -9.054 6.907 1.00 96.00 181 SER A O 1
ATOM 1358 N N . ILE A 1 182 ? 12.299 -7.345 7.941 1.00 93.12 182 ILE A N 1
ATOM 1359 C CA . ILE A 1 182 ? 13.074 -8.194 8.855 1.00 93.12 182 ILE A CA 1
ATOM 1360 C C . ILE A 1 182 ? 12.143 -8.832 9.898 1.00 93.12 182 ILE A C 1
ATOM 1362 O O . ILE A 1 182 ? 12.405 -9.941 10.361 1.00 93.12 182 ILE A O 1
ATOM 1366 N N . LEU A 1 183 ? 11.032 -8.160 10.228 1.00 89.31 183 LEU A N 1
ATOM 1367 C CA . LEU A 1 183 ? 10.076 -8.572 11.261 1.00 89.31 183 LEU A CA 1
ATOM 1368 C C . LEU A 1 183 ? 9.397 -9.910 10.959 1.00 89.31 183 LEU A C 1
ATOM 1370 O O . LEU A 1 183 ? 8.991 -10.617 11.872 1.00 89.31 183 LEU A O 1
ATOM 1374 N N . ASP A 1 184 ? 9.273 -10.281 9.694 1.00 92.75 184 ASP A N 1
ATOM 1375 C CA . ASP A 1 184 ? 8.661 -11.544 9.295 1.00 92.75 184 ASP A CA 1
ATOM 1376 C C . ASP A 1 184 ? 9.598 -12.417 8.454 1.00 92.75 184 ASP A C 1
ATOM 1378 O O . ASP A 1 184 ? 9.163 -13.361 7.797 1.00 92.75 184 ASP A O 1
ATOM 1382 N N . GLY A 1 185 ? 10.896 -12.100 8.468 1.00 93.62 185 GLY A N 1
ATOM 1383 C CA . GLY A 1 185 ? 11.929 -12.868 7.781 1.00 93.62 185 GLY A CA 1
ATOM 1384 C C . GLY A 1 185 ? 11.881 -12.799 6.252 1.00 93.62 185 GLY A C 1
ATOM 1385 O O . GLY A 1 185 ? 12.667 -13.496 5.603 1.00 93.62 185 GLY A O 1
ATOM 1386 N N . THR A 1 186 ? 11.018 -11.967 5.664 1.00 96.06 186 THR A N 1
ATOM 1387 C CA . THR A 1 186 ? 10.952 -11.752 4.207 1.00 96.06 186 THR A CA 1
ATOM 1388 C C . THR A 1 186 ? 12.063 -10.822 3.702 1.00 96.06 186 THR A C 1
ATOM 1390 O O . THR A 1 186 ? 12.357 -10.802 2.507 1.00 96.06 186 THR A O 1
ATOM 1393 N N . MET A 1 187 ? 12.747 -10.113 4.608 1.00 95.69 187 MET A N 1
ATOM 1394 C CA . MET A 1 187 ? 13.950 -9.317 4.347 1.00 95.69 187 MET A CA 1
ATOM 1395 C C . MET A 1 187 ? 15.100 -9.711 5.283 1.00 95.69 187 MET A C 1
ATOM 1397 O O . MET A 1 187 ? 14.903 -10.013 6.459 1.00 95.69 187 MET A O 1
ATOM 1401 N N . SER A 1 188 ? 16.328 -9.697 4.767 1.00 92.44 188 SER A N 1
ATOM 1402 C CA . SER A 1 188 ? 17.543 -9.870 5.561 1.00 92.44 188 SER A CA 1
ATOM 1403 C C . SER A 1 188 ? 17.921 -8.585 6.310 1.00 92.44 188 SER A C 1
ATOM 1405 O O . SER A 1 188 ? 17.516 -7.482 5.946 1.00 92.44 188 SER A O 1
ATOM 1407 N N . PHE A 1 189 ? 18.812 -8.695 7.300 1.00 88.38 189 PHE A N 1
ATOM 1408 C CA . PHE A 1 189 ? 19.405 -7.527 7.970 1.00 88.38 189 PHE A CA 1
ATOM 1409 C C . PHE A 1 189 ? 20.213 -6.610 7.037 1.00 88.38 189 PHE A C 1
ATOM 1411 O O . PHE A 1 189 ? 20.492 -5.472 7.399 1.00 88.38 189 PHE A O 1
ATOM 1418 N N . SER A 1 190 ? 20.584 -7.083 5.842 1.00 89.25 190 SER A N 1
ATOM 1419 C CA . SER A 1 190 ? 21.240 -6.272 4.811 1.00 89.25 190 SER A CA 1
ATOM 1420 C C . SER A 1 190 ? 20.245 -5.567 3.878 1.00 89.25 190 SER A C 1
ATOM 1422 O O . SER A 1 190 ? 20.657 -5.039 2.847 1.00 89.25 190 SER A O 1
ATOM 1424 N N . GLY A 1 191 ? 18.944 -5.608 4.184 1.00 87.19 191 GLY A N 1
ATOM 1425 C CA . GLY A 1 191 ? 17.898 -4.955 3.397 1.00 87.19 191 GLY A CA 1
ATOM 1426 C C . GLY A 1 191 ? 17.517 -5.685 2.107 1.00 87.19 191 GLY A C 1
ATOM 1427 O O . GLY A 1 191 ? 16.929 -5.075 1.223 1.00 87.19 191 GLY A O 1
ATOM 1428 N N . GLN A 1 192 ? 17.884 -6.963 1.954 1.00 91.56 192 GLN A N 1
ATOM 1429 C CA . GLN A 1 192 ? 17.626 -7.726 0.727 1.00 91.56 192 GLN A CA 1
ATOM 1430 C C . GLN A 1 192 ? 16.449 -8.693 0.913 1.00 91.56 192 GLN A C 1
ATOM 1432 O O . GLN A 1 192 ? 16.370 -9.328 1.970 1.00 91.56 192 GLN A O 1
ATOM 1437 N N . PRO A 1 193 ? 15.564 -8.869 -0.088 1.00 92.38 193 PRO A N 1
ATOM 1438 C CA . PRO A 1 193 ? 14.512 -9.880 -0.036 1.00 92.38 193 PRO A CA 1
ATOM 1439 C C . PRO A 1 193 ? 15.095 -11.282 0.165 1.00 92.38 193 PRO A C 1
ATOM 1441 O O . PRO A 1 193 ? 16.048 -11.678 -0.505 1.00 92.38 193 PRO A O 1
ATOM 1444 N N . THR A 1 194 ? 14.516 -12.059 1.077 1.00 93.75 194 THR A N 1
ATOM 1445 C CA . THR A 1 194 ? 14.953 -13.444 1.329 1.00 93.75 194 THR A CA 1
ATOM 1446 C C . THR A 1 194 ? 14.289 -14.452 0.396 1.00 93.75 194 THR A C 1
ATOM 1448 O O . THR A 1 194 ? 14.730 -15.601 0.342 1.00 93.75 194 THR A O 1
ATOM 1451 N N . ASN A 1 195 ? 13.226 -14.043 -0.311 1.00 90.56 195 ASN A N 1
ATOM 1452 C CA . ASN A 1 195 ? 12.340 -14.900 -1.110 1.00 90.56 195 ASN A CA 1
ATOM 1453 C C . ASN A 1 195 ? 11.743 -16.078 -0.322 1.00 90.56 195 ASN A C 1
ATOM 1455 O O . ASN A 1 195 ? 11.350 -17.091 -0.899 1.00 90.56 195 ASN A O 1
ATOM 1459 N N . LYS A 1 196 ? 11.688 -15.957 1.007 1.00 92.88 196 LYS A N 1
ATOM 1460 C CA . LYS A 1 196 ? 11.001 -16.904 1.881 1.00 92.88 196 LYS A CA 1
ATOM 1461 C C . LYS A 1 196 ? 9.602 -16.377 2.203 1.00 92.88 196 LYS A C 1
ATOM 1463 O O . LYS A 1 196 ? 9.428 -15.159 2.258 1.00 92.88 196 LYS A O 1
ATOM 1468 N N . PRO A 1 197 ? 8.624 -17.265 2.444 1.00 93.19 197 PRO A N 1
ATOM 1469 C CA . PRO A 1 197 ? 7.338 -16.860 2.992 1.00 93.19 197 PRO A CA 1
ATOM 1470 C C . PRO A 1 197 ? 7.509 -16.130 4.324 1.00 93.19 197 PRO A C 1
ATOM 1472 O O . PRO A 1 197 ? 8.468 -16.380 5.061 1.00 93.19 197 PRO A O 1
ATOM 1475 N N . SER A 1 198 ? 6.547 -15.266 4.631 1.00 95.12 198 SER A N 1
ATOM 1476 C CA . SER A 1 198 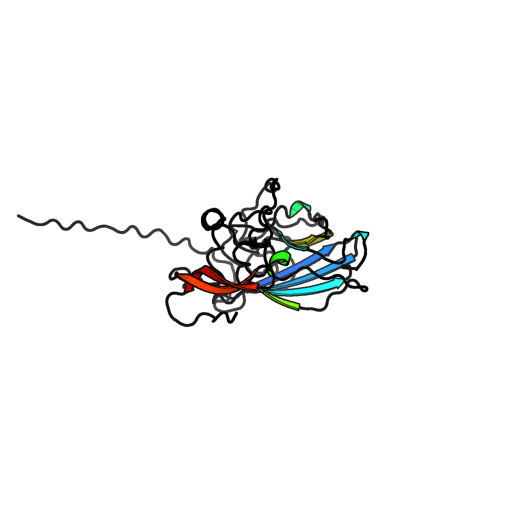? 6.458 -14.601 5.926 1.00 95.12 198 SER A CA 1
ATOM 1477 C C . SER A 1 198 ? 6.404 -15.628 7.054 1.00 95.12 198 SER A C 1
ATOM 1479 O O . SER A 1 198 ? 5.641 -16.591 7.009 1.00 95.12 198 SER A O 1
ATOM 1481 N N . SER A 1 199 ? 7.229 -15.430 8.081 1.00 92.94 199 SER A N 1
ATOM 1482 C CA . SER A 1 199 ? 7.184 -16.229 9.307 1.00 92.94 199 SER A CA 1
ATOM 1483 C C . SER A 1 199 ? 6.111 -15.749 10.285 1.00 92.94 199 SER A C 1
ATOM 1485 O O . SER A 1 199 ? 5.967 -16.340 11.353 1.00 92.94 199 SER A O 1
ATOM 1487 N N . PHE A 1 200 ? 5.425 -14.645 9.969 1.00 88.06 200 PHE A N 1
ATOM 1488 C CA . PHE A 1 200 ? 4.388 -14.055 10.809 1.00 88.06 200 PHE A CA 1
ATOM 1489 C C . PHE A 1 200 ? 3.002 -14.218 10.188 1.00 88.06 200 PHE A C 1
ATOM 1491 O O . PHE A 1 200 ? 2.123 -14.781 10.834 1.00 88.06 200 PHE A O 1
ATOM 1498 N N . VAL A 1 201 ? 2.819 -13.770 8.940 1.00 90.31 201 VAL A N 1
ATOM 1499 C CA . VAL A 1 201 ? 1.573 -13.984 8.201 1.00 90.31 201 VAL A CA 1
ATOM 1500 C C . VAL A 1 201 ? 1.664 -15.304 7.454 1.00 90.31 201 VAL A C 1
ATOM 1502 O O . VAL A 1 201 ? 2.438 -15.465 6.518 1.00 90.31 201 VAL A O 1
ATOM 1505 N N . THR A 1 202 ? 0.890 -16.272 7.916 1.00 90.94 202 THR A N 1
ATOM 1506 C CA . THR A 1 202 ? 0.884 -17.659 7.438 1.00 90.94 202 THR A CA 1
ATOM 1507 C C . THR A 1 202 ? -0.480 -18.088 6.913 1.00 90.94 202 THR A C 1
ATOM 1509 O O . THR A 1 202 ? -0.560 -19.055 6.158 1.00 90.94 202 THR A O 1
ATOM 1512 N N . ASP A 1 203 ? -1.534 -17.356 7.276 1.00 86.88 203 ASP A N 1
ATOM 1513 C CA . ASP A 1 203 ? -2.889 -17.572 6.786 1.00 86.88 203 ASP A CA 1
ATOM 1514 C C . ASP A 1 203 ? -3.204 -16.590 5.655 1.00 86.88 203 ASP A C 1
ATOM 1516 O O . ASP A 1 203 ? -3.293 -15.375 5.858 1.00 86.88 203 ASP A O 1
ATOM 1520 N N . PHE A 1 204 ? -3.334 -17.132 4.447 1.00 89.56 204 PHE A N 1
ATOM 1521 C CA . PHE A 1 204 ? -3.635 -16.371 3.246 1.00 89.56 204 PHE A CA 1
ATOM 1522 C C . PHE A 1 204 ? -4.895 -16.924 2.578 1.00 89.56 204 PHE A C 1
ATOM 1524 O O . PHE A 1 204 ? -5.030 -18.145 2.449 1.00 89.56 204 PHE A O 1
ATOM 1531 N N . PRO A 1 205 ? -5.781 -16.055 2.059 1.00 85.38 205 PRO A N 1
ATOM 1532 C CA . PRO A 1 205 ? -6.905 -16.494 1.246 1.00 85.38 205 PRO A CA 1
ATOM 1533 C C . PRO A 1 205 ? -6.442 -17.353 0.063 1.00 85.38 205 PRO A C 1
ATOM 1535 O O . PRO A 1 205 ? -5.491 -17.009 -0.644 1.00 85.38 205 PRO A O 1
ATOM 1538 N N . SER A 1 206 ? -7.140 -18.463 -0.174 1.00 85.38 206 SER A N 1
ATOM 1539 C CA . SER A 1 206 ? -6.914 -19.349 -1.325 1.00 85.38 206 SER A CA 1
ATOM 1540 C C . SER A 1 206 ? -7.701 -18.932 -2.571 1.00 85.38 206 SER A C 1
ATOM 1542 O O . SER A 1 206 ? -7.450 -19.443 -3.662 1.00 85.38 206 SER A O 1
ATOM 1544 N N . ALA A 1 207 ? -8.644 -18.000 -2.418 1.00 77.81 207 ALA A N 1
ATOM 1545 C CA . ALA A 1 207 ? -9.442 -17.433 -3.493 1.00 77.81 207 ALA A CA 1
ATOM 1546 C C . ALA A 1 207 ? -9.755 -15.960 -3.206 1.00 77.81 207 ALA A C 1
ATOM 1548 O O . ALA A 1 207 ? -9.893 -15.551 -2.052 1.00 77.81 207 ALA A O 1
ATOM 1549 N N . ALA A 1 208 ? -9.906 -15.171 -4.270 1.00 71.25 208 ALA A N 1
ATOM 1550 C CA . ALA A 1 208 ? -10.458 -13.828 -4.154 1.00 71.25 208 ALA A CA 1
ATOM 1551 C C . ALA A 1 208 ? -11.972 -13.906 -3.856 1.00 71.25 208 ALA A C 1
ATOM 1553 O O . ALA A 1 208 ? -12.651 -14.762 -4.435 1.00 71.25 208 ALA A O 1
ATOM 1554 N N . PRO A 1 209 ? -12.524 -13.020 -3.005 1.00 69.00 209 PRO A N 1
ATOM 1555 C CA . PRO A 1 209 ? -13.963 -12.900 -2.818 1.00 69.00 209 PRO A CA 1
ATOM 1556 C C . PRO A 1 209 ? -14.669 -12.590 -4.142 1.00 69.00 209 PRO A C 1
ATOM 1558 O O . PRO A 1 209 ? -14.089 -11.979 -5.047 1.00 69.00 209 PRO A O 1
ATOM 1561 N N . ALA A 1 210 ? -15.938 -12.988 -4.246 1.00 69.19 210 ALA A N 1
ATOM 1562 C CA . ALA A 1 210 ? -16.766 -12.601 -5.378 1.00 69.19 210 ALA A CA 1
ATOM 1563 C C . ALA A 1 210 ? -16.861 -11.071 -5.451 1.00 69.19 210 ALA A C 1
ATOM 1565 O O . ALA A 1 210 ? -17.093 -10.401 -4.444 1.00 69.19 210 ALA A O 1
ATOM 1566 N N . GLN A 1 211 ? -16.681 -10.529 -6.653 1.00 67.69 211 GLN A N 1
ATOM 1567 C CA . GLN A 1 211 ? -16.838 -9.100 -6.881 1.00 67.69 211 GLN A CA 1
ATOM 1568 C C . GLN A 1 211 ? -18.304 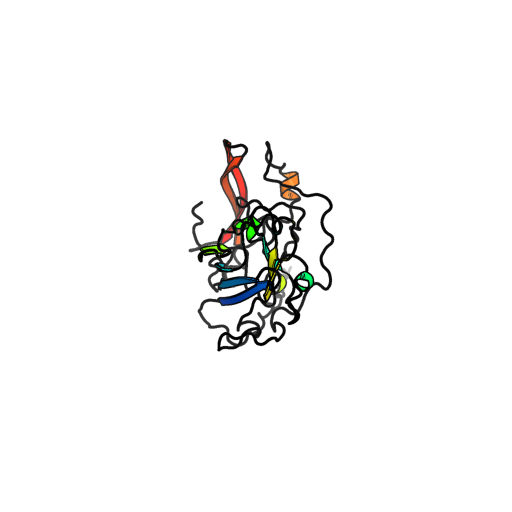-8.708 -6.636 1.00 67.69 211 GLN A C 1
ATOM 1570 O O . GLN A 1 211 ? -19.208 -9.400 -7.117 1.00 67.69 211 GLN A O 1
ATOM 1575 N N . PRO A 1 212 ? -18.560 -7.634 -5.877 1.00 66.06 212 PRO A N 1
ATOM 1576 C CA . PRO A 1 212 ? -19.917 -7.242 -5.545 1.00 66.06 212 PRO A CA 1
ATOM 1577 C C . PRO A 1 212 ? -20.671 -6.754 -6.785 1.00 66.06 212 PRO A C 1
ATOM 1579 O O . PRO A 1 212 ? -20.127 -6.055 -7.636 1.00 66.06 212 PRO A O 1
ATOM 1582 N N . ALA A 1 213 ? -21.951 -7.119 -6.878 1.00 64.19 213 ALA A N 1
ATOM 1583 C CA . ALA A 1 213 ? -22.801 -6.775 -8.020 1.00 64.19 213 ALA A CA 1
ATOM 1584 C C . ALA A 1 213 ? -23.242 -5.299 -8.035 1.00 64.19 213 ALA A C 1
ATOM 1586 O O . ALA A 1 213 ? -23.706 -4.810 -9.064 1.00 64.19 213 ALA A O 1
ATOM 1587 N N . ILE A 1 214 ? -23.134 -4.604 -6.898 1.00 69.38 214 ILE A N 1
ATOM 1588 C CA . ILE A 1 214 ? -23.598 -3.227 -6.710 1.00 69.38 214 ILE A CA 1
ATOM 1589 C C . ILE A 1 214 ? -22.477 -2.424 -6.053 1.00 69.38 214 ILE A C 1
ATOM 1591 O O . ILE A 1 214 ? -21.920 -2.852 -5.043 1.00 69.38 214 ILE A O 1
ATOM 1595 N N . LEU A 1 215 ? -22.182 -1.260 -6.635 1.00 70.19 215 LEU A N 1
ATOM 1596 C CA . LEU A 1 215 ? -21.301 -0.252 -6.057 1.00 70.19 215 LEU A CA 1
ATOM 1597 C C . LEU A 1 215 ? -22.158 0.811 -5.362 1.00 70.19 215 LEU A C 1
ATOM 1599 O O . LEU A 1 215 ? -23.059 1.389 -5.970 1.00 70.19 215 LEU A O 1
ATOM 1603 N N . ILE A 1 216 ? -21.864 1.065 -4.098 1.00 68.56 216 ILE A N 1
ATOM 1604 C CA . ILE A 1 216 ? -22.523 2.033 -3.241 1.00 68.56 216 ILE A CA 1
ATOM 1605 C C . ILE A 1 216 ? -21.500 3.113 -2.918 1.00 68.56 216 ILE A C 1
ATOM 1607 O O . ILE A 1 216 ? -20.413 2.834 -2.420 1.00 68.56 216 ILE A O 1
ATOM 1611 N N . SER A 1 217 ? -21.852 4.361 -3.194 1.00 69.44 217 SER A N 1
ATOM 1612 C CA . SER A 1 217 ? -21.050 5.521 -2.811 1.00 69.44 217 SER A CA 1
ATOM 1613 C C . SER A 1 217 ? -21.803 6.258 -1.712 1.00 69.44 217 SER A C 1
ATOM 1615 O O . SER A 1 217 ? -22.520 7.212 -2.013 1.00 69.44 217 SER A O 1
ATOM 1617 N N . PRO A 1 218 ? -21.714 5.792 -0.456 1.00 59.69 218 PRO A N 1
ATOM 1618 C CA . PRO A 1 218 ? -22.580 6.280 0.612 1.00 59.69 218 PRO A CA 1
ATOM 1619 C C . PRO A 1 218 ? -22.434 7.786 0.842 1.00 59.69 218 PRO A C 1
ATOM 1621 O O . PRO A 1 218 ? -23.392 8.465 1.176 1.00 59.69 218 PRO A O 1
ATOM 1624 N N . PHE A 1 219 ? -21.262 8.343 0.566 1.00 63.78 219 PHE A N 1
ATOM 1625 C CA . PHE A 1 219 ? -20.973 9.751 0.823 1.00 63.78 219 PHE A CA 1
ATOM 1626 C C . PHE A 1 219 ? -20.996 10.628 -0.443 1.00 63.78 219 PHE A C 1
ATOM 1628 O O . PHE A 1 219 ? -20.611 11.791 -0.400 1.00 63.78 219 PHE A O 1
ATOM 1635 N N . ASN A 1 220 ? -21.473 10.097 -1.577 1.00 53.38 220 ASN A N 1
ATOM 1636 C CA . ASN A 1 220 ? -21.538 10.811 -2.855 1.00 53.38 220 ASN A CA 1
ATOM 1637 C C . ASN A 1 220 ? -23.000 10.957 -3.317 1.00 53.38 220 ASN A C 1
ATOM 1639 O O . ASN A 1 220 ? -23.484 10.174 -4.135 1.00 53.38 220 ASN A O 1
ATOM 1643 N N . GLY A 1 221 ? -23.722 11.933 -2.756 1.00 51.56 221 GLY A N 1
ATOM 1644 C CA . GLY A 1 221 ? -25.139 12.171 -3.049 1.00 51.56 221 GLY A CA 1
ATOM 1645 C C . GLY A 1 221 ? -25.690 13.466 -2.443 1.00 51.56 221 GLY A C 1
ATOM 1646 O O . GLY A 1 221 ? -25.006 14.145 -1.676 1.00 51.56 221 GLY A O 1
ATOM 1647 N N . THR A 1 222 ? -26.937 13.808 -2.804 1.00 42.22 222 THR A N 1
ATOM 1648 C CA . THR A 1 222 ? -27.613 15.030 -2.337 1.00 42.22 222 THR A CA 1
ATOM 1649 C C . THR A 1 222 ? -27.999 15.005 -0.863 1.00 42.22 222 THR A C 1
ATOM 1651 O O . THR A 1 222 ? -28.183 16.066 -0.275 1.00 42.22 222 THR A O 1
ATOM 1654 N N . ASP A 1 223 ? -28.073 13.812 -0.281 1.00 44.75 223 ASP A N 1
ATOM 1655 C CA . ASP A 1 223 ? -28.529 13.545 1.074 1.00 44.75 223 ASP A CA 1
ATOM 1656 C C . ASP A 1 223 ? -27.551 12.584 1.759 1.00 44.75 223 ASP A C 1
ATOM 1658 O O . ASP A 1 223 ? -26.953 11.722 1.109 1.00 44.75 223 ASP A O 1
ATOM 1662 N N . LEU A 1 224 ? -27.390 12.725 3.077 1.00 53.19 224 LEU A N 1
ATOM 1663 C CA . LEU A 1 224 ? -26.627 11.772 3.884 1.00 53.19 224 LEU A CA 1
ATOM 1664 C C . LEU A 1 224 ? -27.310 10.393 3.849 1.00 53.19 224 LEU A C 1
ATOM 1666 O O . LEU A 1 224 ? -28.545 10.329 3.823 1.00 53.19 224 LEU A O 1
ATOM 1670 N N . PRO A 1 225 ? -26.551 9.282 3.914 1.00 59.72 225 PRO A N 1
ATOM 1671 C CA . PRO A 1 225 ? -27.155 7.979 4.135 1.00 59.72 225 PRO A CA 1
ATOM 1672 C C . PRO A 1 225 ? -28.006 7.993 5.400 1.00 59.72 225 PRO A C 1
ATOM 1674 O O . PRO A 1 225 ? -27.645 8.617 6.399 1.00 59.72 225 PRO A O 1
ATOM 1677 N N . SER A 1 226 ? -29.132 7.281 5.374 1.00 59.69 226 SER A N 1
ATOM 1678 C CA . SER A 1 226 ? -29.947 7.117 6.576 1.00 59.69 226 SER A CA 1
ATOM 1679 C C . SER A 1 226 ? -29.126 6.466 7.694 1.00 59.69 226 SER A C 1
ATOM 1681 O O . SER A 1 226 ? -28.225 5.671 7.429 1.00 59.69 226 SER A O 1
ATOM 1683 N N . GLN A 1 227 ? -29.468 6.743 8.956 1.00 57.75 227 GLN A N 1
ATOM 1684 C CA . GLN A 1 227 ? -28.807 6.102 10.098 1.00 57.75 227 GLN A CA 1
ATOM 1685 C C . GLN A 1 227 ? -28.844 4.572 9.979 1.00 57.75 227 GLN A C 1
ATOM 1687 O O . GLN A 1 227 ? -27.843 3.915 10.208 1.00 57.75 227 GLN A O 1
ATOM 1692 N N . THR A 1 228 ? -29.955 4.009 9.500 1.00 59.12 228 THR A N 1
ATOM 1693 C CA . THR A 1 228 ? -30.091 2.569 9.239 1.00 59.12 228 THR A CA 1
ATOM 1694 C C . THR A 1 228 ? -29.110 2.055 8.186 1.00 59.12 228 THR A C 1
ATOM 1696 O O . THR A 1 228 ? -28.661 0.919 8.280 1.00 59.12 228 THR A O 1
ATOM 1699 N N . PHE A 1 229 ? -28.779 2.866 7.178 1.00 64.69 229 PHE A N 1
ATOM 1700 C CA . PHE A 1 229 ? -27.748 2.521 6.207 1.00 64.69 229 PHE A CA 1
ATOM 1701 C C . PHE A 1 229 ? -26.354 2.560 6.850 1.00 64.69 229 PHE A C 1
ATOM 1703 O O . PHE A 1 229 ? -25.579 1.632 6.649 1.00 64.69 229 PHE A O 1
ATOM 1710 N N . LEU A 1 230 ? -26.049 3.592 7.647 1.00 59.97 230 LEU A N 1
ATOM 1711 C CA . LEU A 1 230 ? -24.773 3.701 8.368 1.00 59.97 230 LEU A CA 1
ATOM 1712 C C . LEU A 1 230 ? -24.589 2.568 9.389 1.00 59.97 230 LEU A C 1
ATOM 1714 O O . LEU A 1 230 ? -23.512 1.990 9.463 1.00 59.97 230 LEU A O 1
ATOM 1718 N N . ASP A 1 231 ? -25.647 2.200 10.112 1.00 60.19 231 ASP A N 1
ATOM 1719 C CA . ASP A 1 231 ? -25.664 1.086 11.070 1.00 60.19 231 ASP A CA 1
ATOM 1720 C C . ASP A 1 231 ? -25.510 -0.281 10.378 1.00 60.19 231 ASP A C 1
ATOM 1722 O O . ASP A 1 231 ? -25.109 -1.259 11.008 1.00 60.19 231 ASP A O 1
ATOM 1726 N N . ALA A 1 232 ? -25.851 -0.360 9.087 1.00 62.09 232 ALA A N 1
ATOM 1727 C CA . ALA A 1 232 ? -25.691 -1.552 8.262 1.00 62.09 232 ALA A CA 1
ATOM 1728 C C . ALA A 1 232 ? -24.324 -1.622 7.564 1.00 62.09 232 ALA A C 1
ATOM 1730 O O . ALA A 1 232 ? -24.005 -2.661 6.978 1.00 62.09 232 ALA A O 1
ATOM 1731 N N . LEU A 1 233 ? -23.520 -0.551 7.606 1.00 59.38 233 LEU A N 1
ATOM 1732 C CA . LEU A 1 233 ? -22.143 -0.625 7.138 1.00 59.38 233 LEU A CA 1
ATOM 1733 C C . LEU A 1 233 ? -21.356 -1.567 8.057 1.00 59.38 233 LEU A C 1
ATOM 1735 O O . LEU A 1 233 ? -21.554 -1.539 9.276 1.00 59.38 233 LEU A O 1
ATOM 1739 N N . PRO A 1 234 ? -20.447 -2.395 7.506 1.00 55.16 234 PRO A N 1
ATOM 1740 C CA . PRO A 1 234 ? -19.446 -3.049 8.334 1.00 55.16 234 PRO A CA 1
ATOM 1741 C C . PRO A 1 234 ? -18.737 -1.925 9.094 1.00 55.16 234 PRO A C 1
ATOM 1743 O O . PRO A 1 234 ? -18.230 -1.002 8.463 1.00 55.16 234 PRO A O 1
ATOM 1746 N N . TYR A 1 235 ? -18.871 -1.950 10.424 1.00 54.59 235 TYR A N 1
ATOM 1747 C CA . TYR A 1 235 ? -18.446 -0.948 11.408 1.00 54.59 235 TYR A CA 1
ATOM 1748 C C . TYR A 1 235 ? -17.320 -0.003 10.942 1.00 54.59 235 TYR A C 1
ATOM 1750 O O . TYR A 1 235 ? -16.378 -0.484 10.308 1.00 54.59 235 TYR A O 1
ATOM 1758 N N . PRO A 1 236 ? -17.311 1.296 11.333 1.00 55.81 236 PRO A N 1
ATOM 1759 C CA . PRO A 1 236 ? -16.118 2.117 11.123 1.00 55.81 236 PRO A CA 1
ATOM 1760 C C . PRO A 1 236 ? -14.926 1.357 11.701 1.00 55.81 236 PRO A C 1
ATOM 1762 O O . PRO A 1 236 ? -15.013 0.887 12.838 1.00 55.81 236 PRO A O 1
ATOM 1765 N N . ILE A 1 237 ? -13.877 1.173 10.891 1.00 52.94 237 ILE A N 1
ATOM 1766 C CA . ILE A 1 237 ? -12.726 0.328 11.213 1.00 52.94 237 ILE A CA 1
ATOM 1767 C C . ILE A 1 237 ? -12.227 0.719 12.597 1.00 52.94 237 ILE A C 1
ATOM 1769 O O . ILE A 1 237 ? -11.614 1.771 12.795 1.00 52.94 237 ILE A O 1
ATOM 1773 N N . SER A 1 238 ? -12.563 -0.111 13.581 1.00 47.94 238 SER A N 1
ATOM 1774 C CA . SER A 1 238 ? -12.249 0.181 14.961 1.00 47.94 238 SER A CA 1
ATOM 1775 C C . SER A 1 238 ? -10.741 0.044 15.109 1.00 47.94 238 SER A C 1
ATOM 1777 O O . SER A 1 238 ? -10.188 -1.044 14.914 1.00 47.94 238 SER A O 1
ATOM 1779 N N . PHE A 1 239 ? -10.134 1.167 15.492 1.00 51.12 239 PHE A N 1
ATOM 1780 C CA . PHE A 1 239 ? -8.763 1.347 15.974 1.00 51.12 239 PHE A CA 1
ATOM 1781 C C . PHE A 1 239 ? -7.759 1.805 14.908 1.00 51.12 239 PHE A C 1
ATOM 1783 O O . PHE A 1 239 ? -6.992 0.986 14.393 1.00 51.12 239 PHE A O 1
ATOM 1790 N N . PRO A 1 240 ? -7.719 3.132 14.626 1.00 49.09 240 PRO A N 1
ATOM 1791 C CA . PRO A 1 240 ? -6.498 3.782 14.150 1.00 49.09 240 PRO A CA 1
ATOM 1792 C C . PRO A 1 240 ? -5.330 3.431 15.081 1.00 49.09 240 PRO A C 1
ATOM 1794 O O . PRO A 1 240 ? -5.579 3.240 16.260 1.00 49.09 240 PRO A O 1
ATOM 1797 N N . ALA A 1 241 ? -4.099 3.332 14.579 1.00 45.00 241 ALA A N 1
ATOM 1798 C CA . ALA A 1 241 ? -2.874 3.004 15.311 1.00 45.00 241 ALA A CA 1
ATOM 1799 C C . ALA A 1 241 ? -2.934 3.397 16.806 1.00 45.00 241 ALA A C 1
ATOM 1801 O O . ALA A 1 241 ? -3.061 4.564 17.160 1.00 45.00 241 ALA A O 1
ATOM 1802 N N . ILE A 1 242 ? -2.895 2.407 17.698 1.00 44.12 242 ILE A N 1
ATOM 1803 C CA . ILE A 1 242 ? -2.825 2.601 19.153 1.00 44.12 242 ILE A CA 1
ATOM 1804 C C . ILE A 1 242 ? -1.712 1.671 19.661 1.00 44.12 242 ILE A C 1
ATOM 1806 O O . ILE A 1 242 ? -1.610 0.547 19.158 1.00 44.12 242 ILE A O 1
ATOM 1810 N N . PRO A 1 243 ? -0.872 2.086 20.631 1.00 45.09 243 PRO A N 1
ATOM 1811 C CA . PRO A 1 243 ? 0.052 1.165 21.289 1.00 45.09 243 PRO A CA 1
ATOM 1812 C C . PRO A 1 243 ? -0.651 -0.109 21.792 1.00 45.09 243 PRO A C 1
ATOM 1814 O O . PRO A 1 243 ? -1.788 -0.049 22.268 1.00 45.09 243 PRO A O 1
ATOM 1817 N N . LEU A 1 244 ? 0.031 -1.258 21.753 1.00 39.66 244 LEU A N 1
ATOM 1818 C CA . LEU A 1 244 ? -0.515 -2.563 22.171 1.00 39.66 244 LEU A CA 1
ATOM 1819 C C . LEU A 1 244 ? -1.030 -2.579 23.630 1.00 39.66 244 LEU A C 1
ATOM 1821 O O . LEU A 1 244 ? -1.983 -3.286 23.942 1.00 39.66 244 LEU A O 1
ATOM 1825 N N . ASP A 1 245 ? -0.444 -1.778 24.519 1.00 40.59 245 ASP A N 1
ATOM 1826 C CA . ASP A 1 245 ? -0.854 -1.599 25.920 1.00 40.59 245 ASP A CA 1
ATOM 1827 C C . ASP A 1 245 ? -2.041 -0.629 26.099 1.00 40.59 245 ASP A C 1
ATOM 1829 O O . ASP A 1 245 ? -2.728 -0.650 27.122 1.00 40.59 245 ASP A O 1
ATOM 1833 N N . LYS A 1 246 ? -2.323 0.196 25.087 1.00 43.41 246 LYS A N 1
ATOM 1834 C CA . LYS A 1 246 ? -3.428 1.166 25.043 1.00 43.41 246 LYS A CA 1
ATOM 1835 C C . LYS A 1 246 ? -4.654 0.638 24.289 1.00 43.41 246 LYS A C 1
ATOM 1837 O O . LYS A 1 246 ? -5.754 1.135 24.523 1.00 43.41 246 LYS A O 1
ATOM 1842 N N . ALA A 1 247 ? -4.501 -0.413 23.478 1.00 41.47 247 ALA A N 1
ATOM 1843 C CA . ALA A 1 247 ? -5.610 -1.114 22.824 1.00 41.47 247 ALA A CA 1
ATOM 1844 C C . ALA A 1 247 ? -6.643 -1.701 23.817 1.00 41.47 247 ALA A C 1
ATOM 1846 O O . ALA A 1 247 ? -7.773 -1.998 23.444 1.00 41.47 247 ALA A O 1
ATOM 1847 N N . LEU A 1 248 ? -6.267 -1.832 25.095 1.00 38.22 248 LEU A N 1
ATOM 1848 C CA . LEU A 1 248 ? -7.124 -2.308 26.184 1.00 38.22 248 LEU A CA 1
ATOM 1849 C C . LEU A 1 248 ? -7.985 -1.206 26.840 1.00 38.22 248 LEU A C 1
ATOM 1851 O O . LEU A 1 248 ? -8.830 -1.532 27.667 1.00 38.22 248 LEU A O 1
ATOM 1855 N N . ASN A 1 249 ? -7.787 0.077 26.502 1.00 44.34 249 ASN A N 1
ATOM 1856 C CA . ASN A 1 249 ? -8.423 1.229 27.163 1.00 44.34 249 ASN A CA 1
ATOM 1857 C C . ASN A 1 249 ? -8.940 2.251 26.141 1.00 44.34 249 ASN A C 1
ATOM 1859 O O . ASN A 1 249 ? -8.423 3.366 26.038 1.00 44.34 249 ASN A O 1
ATOM 1863 N N . ILE A 1 250 ? -9.951 1.868 25.367 1.00 44.47 250 ILE A N 1
ATOM 1864 C CA . ILE A 1 250 ? -10.511 2.707 24.304 1.00 44.47 250 ILE A CA 1
ATOM 1865 C C . ILE A 1 250 ? -11.897 3.189 24.714 1.00 44.47 250 ILE A C 1
ATOM 1867 O O . ILE A 1 250 ? -12.748 2.400 25.118 1.00 44.47 250 ILE A O 1
ATOM 1871 N N . GLU A 1 251 ? -12.106 4.500 24.630 1.00 48.53 251 GLU A N 1
ATOM 1872 C CA . GLU A 1 251 ? -13.387 5.146 24.871 1.00 48.53 251 GLU A CA 1
ATOM 1873 C C . GLU A 1 251 ? -14.026 5.487 23.524 1.00 48.53 251 GLU A C 1
ATOM 1875 O O . GLU A 1 251 ? -13.465 6.237 22.720 1.00 48.53 251 GLU A O 1
ATOM 1880 N N . PHE A 1 252 ? -15.212 4.934 23.285 1.00 48.75 252 PHE A N 1
ATOM 1881 C CA . PHE A 1 252 ? -16.037 5.297 22.142 1.00 48.75 252 PHE A CA 1
ATOM 1882 C C . PHE A 1 252 ? -16.799 6.584 22.451 1.00 48.75 252 PHE A C 1
ATOM 1884 O O . PHE A 1 252 ? -17.386 6.729 23.524 1.00 48.75 252 PHE A O 1
ATOM 1891 N N . PHE A 1 253 ? -16.803 7.517 21.510 1.00 52.25 253 PHE A N 1
ATOM 1892 C CA . PHE A 1 253 ? -17.521 8.778 21.624 1.00 52.25 253 PHE A CA 1
ATOM 1893 C C . PHE A 1 253 ? -18.156 9.151 20.285 1.00 52.25 253 PHE A C 1
ATOM 1895 O O . PHE A 1 253 ? -18.023 8.442 19.294 1.00 52.25 253 PHE 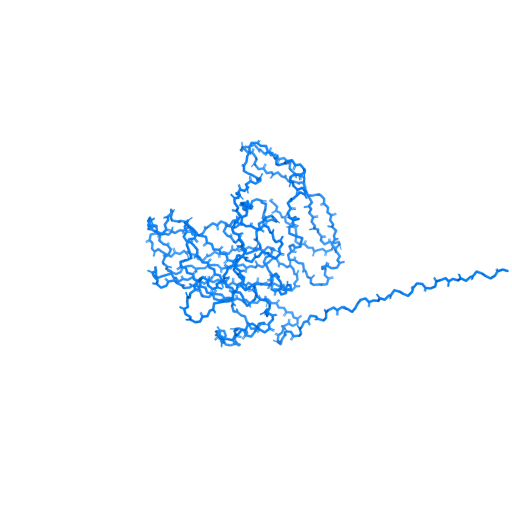A O 1
ATOM 1902 N N . GLN A 1 254 ? -18.906 10.246 20.271 1.00 53.66 254 GLN A N 1
ATOM 1903 C CA . GLN A 1 254 ? -19.471 10.811 19.052 1.00 53.66 254 GLN A CA 1
ATOM 1904 C C . GLN A 1 254 ? -18.610 12.007 18.643 1.00 53.66 254 GLN A C 1
ATOM 1906 O O . GLN A 1 254 ? -18.474 12.956 19.420 1.00 53.66 254 GLN A O 1
ATOM 1911 N N . HIS A 1 255 ? -18.002 11.953 17.461 1.00 55.62 255 HIS A N 1
ATOM 1912 C CA . HIS A 1 255 ? -17.199 13.042 16.916 1.00 55.62 255 HIS A CA 1
ATOM 1913 C C . HIS A 1 255 ? -18.019 13.847 15.910 1.00 55.62 255 HIS A C 1
ATOM 1915 O O . HIS A 1 255 ? -18.578 13.291 14.961 1.00 55.62 255 HIS A O 1
ATOM 1921 N N . THR A 1 256 ? -18.072 15.161 16.125 1.00 59.38 256 THR A N 1
ATOM 1922 C CA . THR A 1 256 ? -18.812 16.100 15.284 1.00 59.38 256 THR A CA 1
ATOM 1923 C C . THR A 1 256 ? -17.840 16.976 14.506 1.00 59.38 256 THR A C 1
ATOM 1925 O O . THR A 1 256 ? -17.020 17.658 15.115 1.00 59.38 256 THR A O 1
ATOM 1928 N N . HIS A 1 257 ? -17.937 16.978 13.179 1.00 52.56 257 HIS A N 1
ATOM 1929 C CA . HIS A 1 257 ? -17.092 17.796 12.306 1.00 52.56 257 HIS A CA 1
ATOM 1930 C C . HIS A 1 257 ? -17.843 18.216 11.042 1.00 52.56 257 HIS A C 1
ATOM 1932 O O . HIS A 1 257 ? -18.881 17.646 10.703 1.00 52.56 257 HIS A O 1
ATOM 1938 N N . ASP A 1 258 ? -17.320 19.231 10.361 1.00 60.00 258 ASP A N 1
ATOM 1939 C CA . ASP A 1 258 ? -17.922 19.765 9.147 1.00 60.00 258 ASP A CA 1
ATOM 1940 C C . ASP A 1 258 ? -17.382 19.056 7.905 1.00 60.00 258 ASP A C 1
ATOM 1942 O O . ASP A 1 258 ? -16.177 19.009 7.664 1.00 60.00 258 ASP A O 1
ATOM 1946 N N . VAL A 1 259 ? -18.292 18.562 7.074 1.00 46.56 259 VAL A N 1
ATOM 1947 C CA . VAL A 1 259 ? -18.007 17.979 5.761 1.00 46.56 259 VAL A CA 1
ATOM 1948 C C . VAL A 1 259 ? -18.733 18.772 4.682 1.00 46.56 259 VAL A C 1
ATOM 1950 O O . VAL A 1 259 ? -19.744 19.427 4.935 1.00 46.56 259 VAL A O 1
ATOM 1953 N N . LYS A 1 260 ? -18.231 18.742 3.447 1.00 41.75 260 LYS A N 1
ATOM 1954 C CA . LYS A 1 260 ? -18.944 19.339 2.312 1.00 41.75 260 LYS A CA 1
ATOM 1955 C C . LYS A 1 260 ? -19.844 18.301 1.659 1.00 41.75 260 LYS A C 1
ATOM 1957 O O . LYS A 1 260 ? -19.356 17.427 0.954 1.00 41.75 260 LYS A O 1
ATOM 1962 N N . VAL A 1 261 ? -21.151 18.471 1.826 1.00 44.41 261 VAL A N 1
ATOM 1963 C CA . VAL A 1 261 ? -22.186 17.738 1.087 1.00 44.41 261 VAL A CA 1
ATOM 1964 C C . VAL A 1 261 ? -22.760 18.708 0.054 1.00 44.41 261 VAL A C 1
ATOM 1966 O O . VAL A 1 261 ? -23.230 19.785 0.407 1.00 44.41 261 VAL A O 1
ATOM 1969 N N . ASN A 1 262 ? -22.656 18.398 -1.241 1.00 39.34 262 ASN A N 1
ATOM 1970 C CA . ASN A 1 262 ? -23.093 19.279 -2.344 1.00 39.34 262 ASN A CA 1
ATOM 1971 C C . ASN A 1 262 ? -22.526 20.707 -2.312 1.00 39.34 262 ASN A C 1
ATOM 1973 O O . ASN A 1 262 ? -23.247 21.674 -2.556 1.00 39.34 262 ASN A O 1
ATOM 1977 N N . ASN A 1 263 ? -21.240 20.878 -2.004 1.00 43.75 263 ASN A N 1
ATOM 1978 C CA . ASN A 1 263 ? -20.635 22.211 -1.868 1.00 43.75 263 ASN A CA 1
ATOM 1979 C C . ASN A 1 263 ? -21.214 23.063 -0.714 1.00 43.75 263 ASN A C 1
ATOM 1981 O O . ASN A 1 263 ? -20.849 24.232 -0.582 1.00 43.75 263 ASN A O 1
ATOM 1985 N N . VAL A 1 264 ? -22.058 22.478 0.143 1.00 41.16 264 VAL A N 1
ATOM 1986 C CA . VAL A 1 264 ? -22.598 23.083 1.362 1.00 41.16 264 VAL A CA 1
ATOM 1987 C C . VAL A 1 264 ? -21.897 22.461 2.567 1.00 41.16 264 VAL A C 1
ATOM 1989 O O . VAL A 1 264 ? -21.807 21.240 2.699 1.00 41.16 264 VAL A O 1
ATOM 1992 N N . GLN A 1 265 ? -21.368 23.310 3.445 1.00 53.75 265 GLN A N 1
ATOM 1993 C CA . GLN A 1 265 ? -20.760 22.873 4.697 1.00 53.75 265 GLN A CA 1
ATOM 1994 C C . GLN A 1 265 ? -21.856 22.327 5.620 1.00 53.75 265 GLN A C 1
ATOM 1996 O O . GLN A 1 265 ? -22.812 23.032 5.934 1.00 53.75 265 GLN A O 1
ATOM 2001 N N . THR A 1 266 ? -21.732 21.059 5.997 1.00 48.81 266 THR A N 1
ATOM 2002 C CA . THR A 1 266 ? -22.706 20.305 6.788 1.00 48.81 266 THR A CA 1
ATOM 2003 C C . THR A 1 266 ? -21.995 19.667 7.968 1.00 48.81 266 THR A C 1
ATOM 2005 O O . THR A 1 266 ? -20.985 18.992 7.791 1.00 48.81 266 THR A O 1
ATOM 2008 N N . THR A 1 267 ? -22.534 19.847 9.166 1.00 61.44 267 THR A N 1
ATOM 2009 C CA . THR A 1 267 ? -21.995 19.243 10.383 1.00 61.44 267 THR A CA 1
ATOM 2010 C C . THR A 1 267 ? -22.521 17.815 10.537 1.00 61.44 267 THR A C 1
ATOM 2012 O O . THR A 1 267 ? -23.733 17.603 10.577 1.00 61.44 267 THR A O 1
ATOM 2015 N N . VAL A 1 268 ? -21.622 16.836 10.631 1.00 47.34 268 VAL A N 1
ATOM 2016 C CA . VAL A 1 268 ? -21.953 15.413 10.808 1.00 47.34 268 VAL A CA 1
ATOM 2017 C C . VAL A 1 268 ? -21.434 14.899 12.144 1.00 47.34 268 VAL A C 1
ATOM 2019 O O . VAL A 1 268 ? -20.325 15.242 12.553 1.00 47.34 268 VAL A O 1
ATOM 2022 N N . THR A 1 269 ? -22.229 14.059 12.810 1.00 49.53 269 THR A N 1
ATOM 2023 C CA . THR A 1 269 ? -21.877 13.379 14.065 1.00 49.53 269 THR A CA 1
ATOM 2024 C C . THR A 1 269 ? -21.807 11.880 13.811 1.00 49.53 269 THR A C 1
ATOM 2026 O O . THR A 1 269 ? -22.761 11.306 13.291 1.00 49.53 269 THR A O 1
ATOM 2029 N N . GLN A 1 270 ? -20.686 11.252 14.161 1.00 49.50 270 GLN A N 1
ATOM 2030 C CA . GLN A 1 270 ? -20.469 9.823 13.924 1.00 49.50 270 GLN A CA 1
ATOM 2031 C C . GLN A 1 270 ? -19.736 9.145 15.089 1.00 49.50 270 GLN A C 1
ATOM 2033 O O . GLN A 1 270 ? -19.024 9.830 15.833 1.00 49.50 270 GLN A O 1
ATOM 2038 N N . PRO A 1 271 ? -19.863 7.810 15.239 1.00 43.28 271 PRO A N 1
ATOM 2039 C CA . PRO A 1 271 ? -19.069 7.051 16.194 1.00 43.28 271 PRO A CA 1
ATOM 2040 C C . PRO A 1 271 ? -17.575 7.216 15.905 1.00 43.28 271 PRO A C 1
ATOM 2042 O O . PRO A 1 271 ? -17.131 7.059 14.770 1.00 43.28 271 PRO A O 1
ATOM 2045 N N . ASP A 1 272 ? -16.813 7.512 16.946 1.00 49.62 272 ASP A N 1
ATOM 2046 C CA . ASP A 1 272 ? -15.362 7.654 16.929 1.00 49.62 272 ASP A CA 1
ATOM 2047 C C . ASP A 1 272 ? -14.779 6.987 18.185 1.00 49.62 272 ASP A C 1
ATOM 2049 O O . ASP A 1 272 ? -15.503 6.638 19.125 1.00 49.62 272 ASP A O 1
ATOM 2053 N N . ALA A 1 273 ? -13.472 6.769 18.207 1.00 49.50 273 ALA A N 1
ATOM 2054 C CA . ALA A 1 273 ? -12.781 6.094 19.290 1.00 49.50 273 ALA A CA 1
ATOM 2055 C C . ALA A 1 273 ? -11.492 6.836 19.646 1.00 49.50 273 ALA A C 1
ATOM 2057 O O . ALA A 1 273 ? -10.670 7.146 18.788 1.00 49.50 273 ALA A O 1
ATOM 2058 N N . LYS A 1 274 ? -11.291 7.104 20.938 1.00 51.22 274 LYS A N 1
ATOM 2059 C CA . LYS A 1 274 ? -10.062 7.710 21.472 1.00 51.22 274 LYS A CA 1
ATOM 2060 C C . LYS A 1 274 ? -9.510 6.860 22.606 1.00 51.22 274 LYS A C 1
ATOM 2062 O O . LYS A 1 274 ? -10.243 6.128 23.265 1.00 51.22 274 LYS A O 1
ATOM 2067 N N . ALA A 1 275 ? -8.222 6.998 22.894 1.00 47.81 275 ALA A N 1
ATOM 2068 C CA . ALA A 1 275 ? -7.649 6.407 24.098 1.00 47.81 275 ALA A CA 1
ATOM 2069 C C . ALA A 1 275 ? -8.289 7.022 25.361 1.00 47.81 275 ALA A C 1
ATOM 2071 O O . ALA A 1 275 ? -8.372 8.247 25.493 1.00 47.81 275 ALA A O 1
ATOM 2072 N N . ALA A 1 276 ? -8.701 6.180 26.311 1.00 46.97 276 ALA A N 1
ATOM 2073 C CA . ALA A 1 276 ? -9.157 6.612 27.625 1.00 46.97 276 ALA A CA 1
ATOM 2074 C C . ALA A 1 276 ? -7.940 7.102 28.441 1.00 46.97 276 ALA A C 1
ATOM 2076 O O . ALA A 1 276 ? -7.176 6.314 28.992 1.00 46.97 276 ALA A O 1
ATOM 2077 N N . TYR A 1 277 ? -7.767 8.427 28.483 1.00 36.81 277 TYR A N 1
ATOM 2078 C CA . TYR A 1 277 ? -6.776 9.211 29.239 1.00 36.81 277 TYR A CA 1
ATOM 2079 C C . TYR A 1 277 ? -5.293 9.192 28.786 1.00 36.81 277 TYR A C 1
ATOM 2081 O O . TYR A 1 277 ? -4.576 8.189 28.842 1.00 36.81 277 TYR A O 1
ATOM 2089 N N . GLY A 1 278 ? -4.808 10.409 28.481 1.00 37.88 278 GLY A N 1
ATOM 2090 C CA . GLY A 1 278 ? -3.406 10.836 28.587 1.00 37.88 278 GLY A CA 1
ATOM 2091 C C . GLY A 1 278 ? -2.561 10.692 27.319 1.00 37.88 278 GLY A C 1
ATOM 2092 O O . GLY A 1 278 ? -1.990 9.630 27.094 1.00 37.88 278 GLY A O 1
ATOM 2093 N N . TYR A 1 279 ? -2.445 11.799 26.569 1.00 35.94 279 TYR A N 1
ATOM 2094 C CA . TYR A 1 279 ? -1.537 12.053 25.435 1.00 35.94 279 TYR A CA 1
ATOM 2095 C C . TYR A 1 279 ? -1.585 11.027 24.285 1.00 35.94 279 TYR A C 1
ATOM 2097 O O . TYR A 1 279 ? -0.686 10.211 24.119 1.00 35.94 279 TYR A O 1
ATOM 2105 N N . GLY A 1 280 ? -2.631 11.128 23.461 1.00 31.36 280 GLY A N 1
ATOM 2106 C CA . GLY A 1 280 ? -2.659 10.636 22.077 1.00 31.36 280 GLY A CA 1
ATOM 2107 C C . GLY A 1 280 ? -2.797 11.817 21.102 1.00 31.36 280 GLY A C 1
ATOM 2108 O O . GLY A 1 280 ? -3.161 12.911 21.548 1.00 31.36 280 GLY A O 1
ATOM 2109 N N . PRO A 1 281 ? -2.474 11.641 19.808 1.00 34.03 281 PRO A N 1
ATOM 2110 C CA . PRO A 1 281 ? -2.382 12.741 18.856 1.00 34.03 281 PRO A CA 1
ATOM 2111 C C . PRO A 1 281 ? -3.740 13.427 18.694 1.00 34.03 281 PRO A C 1
ATOM 2113 O O . PRO A 1 281 ? -4.756 12.786 18.436 1.00 34.03 281 PRO A O 1
ATOM 2116 N N . THR A 1 282 ? -3.763 14.750 18.846 1.00 28.59 282 THR A N 1
ATOM 2117 C CA . THR A 1 282 ? -4.902 15.556 18.414 1.00 28.59 282 THR A CA 1
ATOM 2118 C C . THR A 1 282 ? -4.939 15.515 16.894 1.00 28.59 282 THR A C 1
ATOM 2120 O O . THR A 1 282 ? -4.062 16.079 16.237 1.00 28.59 282 THR A O 1
ATOM 2123 N N . PHE A 1 283 ? -5.937 14.834 16.336 1.00 33.41 283 PHE A N 1
ATOM 2124 C CA . PHE A 1 283 ? -6.301 14.987 14.935 1.00 33.41 283 PHE A CA 1
ATOM 2125 C C . PHE A 1 283 ? -6.849 16.406 14.770 1.00 33.41 283 PHE A C 1
ATOM 2127 O O . PHE A 1 283 ? -7.998 16.683 15.107 1.00 33.41 283 PHE A O 1
ATOM 2134 N N . ASN A 1 284 ? -5.995 17.332 14.338 1.00 26.95 284 ASN A N 1
ATOM 2135 C CA . ASN A 1 284 ? -6.476 18.606 13.829 1.00 26.95 284 ASN A CA 1
ATOM 2136 C C . ASN A 1 284 ? -6.988 18.343 12.413 1.00 26.95 284 ASN A C 1
ATOM 2138 O O . ASN A 1 284 ? -6.193 18.077 11.510 1.00 26.95 284 ASN A O 1
ATOM 2142 N N . TRP A 1 285 ? -8.313 18.345 12.298 1.00 33.62 285 TRP A N 1
ATOM 2143 C CA . TRP A 1 285 ? -9.068 18.368 11.051 1.00 33.62 285 TRP A CA 1
ATOM 2144 C C . TRP A 1 285 ? -8.869 19.695 10.317 1.00 33.62 285 TRP A C 1
ATOM 2146 O O . TRP A 1 285 ? -8.827 20.743 11.005 1.00 33.62 285 TRP A O 1
#

Foldseek 3Di:
DDDDDDDPDPDDDPDPPPPPQPDDDPFDKFWKKWFKAFVVQRWTKIWIWIHGLAQFFIKIKIWTPFRQACPCVLNNQWKWKWWAQAADAPPQPPVRSAHGLALLCLAQQEQQDLVQNLSDGLGGCCSNPNTDGHYHGRTDDMDMDGHQRADCDDQSRHSAQIKMFMGGPVRHTRIMTRIAGSSQPQADPVRHGPSDGGNRRDDTDPHHDDHDPHHDHQQQDQDHDDPVVQVPRSDRNPGRGHNPVQVVAKDKDWDWDWDDRPNDTDIDIDIDIDGDDDDDDDPPD

InterPro domains:
  IPR036423 Superoxide dismutase-like, copper/zinc binding domain superfamily [G3DSA:2.60.40.200] (21-189)
  IPR036423 Superoxide dismutase-like, copper/zinc binding domain superfamily [SSF49329] (54-180)
  IPR053257 Cu-only superoxide dismutase [PTHR20910] (56-180)